Protein 1PC6 (pdb70)

InterPro domains:
  IPR008711 Recombinase NinB [PF05772] (3-128)
  IPR036619 NinB superfamily [G3DSA:1.10.3790.10] (1-146)
  IPR036619 NinB superfamily [SSF103370] (1-141)

CATH classification: 1.10.3790.10

Sequence (274 aa):
MKKLTFEIRSPAHQQNAIHAVQQILPDPTKPIVVTIQERNRSLDQNRKLWACLGDVSRQVEWHGRWLDAESWKCVFTAALKQQDVVPNLAGNGFVVIGQSTSRMRVGEFAELLELIQAFGTERGVKWSDEARLALEWKARWMKKLTFEIRSPAHQQNAIHAVQQILPDPTKPIVVTIQERNRSLDQNRKLWACLGDVSRQVEWHGRWLDAESWKCVFTAALKQQDVVPNLAGNGFVVIGQSTSRMRVGEFAELLELIQAFGTERGVKWSDEARL

Foldseek 3Di:
DDDDDQDPPDVVSVVVVVVVVVVDDADPPDGDDDDDDDAQDDPVVVVQLQLLLQLCQVPPADPPHGDHSVVVLQVLQCVPDPWDKDADPVRPDIDTHGDDLRPDHPVVVVVSSVSSCVVCVVVVGDRPVVVVVVVVVVVVD/DDDDDFDCPDPVRVVVVVVVVVPDDADPPDGDDDDDDDDDPVVLLVLQLLQLLQQCQVPPADPNHRDHSVVVLQVQLCVVPPWDWDADPVRPHIDTGGDDLVPPDPVRSVVSLCVSVVVCVVVPTDGDVSNVD

B-factor: mean 63.47, std 16.96, range [30.23, 108.64]

Radius of gyration: 20.68 Å; Cα contacts (8 Å, |Δi|>4): 393; chains: 2; bounding box: 39×55×56 Å

Organism: Escherichia phage lambda (NCBI:txid2681611)

Solvent-accessible surface area: 14957 Å² total; per-residue (Å²): 111,163,109,56,61,38,48,0,33,37,91,70,85,22,102,77,0,23,122,17,0,44,81,18,150,28,44,96,122,53,6,19,0,0,17,15,40,82,58,66,16,22,68,111,68,38,61,36,3,89,22,22,0,9,2,0,18,150,72,15,88,16,116,62,103,149,6,54,19,56,11,0,39,31,1,0,4,23,52,69,66,162,32,57,84,4,30,31,38,80,60,122,21,150,1,24,14,24,42,19,15,64,74,9,54,104,51,56,11,54,104,0,41,60,44,0,43,59,12,0,90,135,109,66,13,143,43,38,72,115,29,166,102,63,101,90,112,142,78,132,213,102,97,41,111,30,28,41,1,89,40,93,73,71,23,113,78,0,27,104,30,0,86,131,14,146,36,56,113,91,55,2,36,8,0,15,2,28,75,86,70,75,70,31,29,37,60,10,44,0,39,15,2,0,12,3,0,16,162,69,11,90,15,117,66,100,146,5,64,16,50,20,0,38,27,1,0,4,24,49,63,119,151,35,46,94,6,44,26,41,76,54,124,39,123,0,8,13,24,44,26,16,74,159,32,193,105,55,80,6,53,93,0,18,55,48,0,67,59,18,0,84,122,119,62,15,170,63,44,129,50,2,80,78

Nearest PDB structures (foldseek):
  1pc6-assembly1_A  TM=1.007E+00  e=3.777E-27  Lambdavirus lambda
  1pc6-assembly1_B  TM=6.721E-01  e=1.750E-21  Lambdavirus lambda
  2kjw-assembly1_A  TM=4.539E-01  e=3.591E+00  Thermus thermophilus
  2qb8-assembly2_B  TM=3.476E-01  e=9.076E+00  Saccharomyces cerevisiae
  7np7-assembly1_DB  TM=2.655E-01  e=4.680E+00  Mycobacterium tuberculosis H37Rv

Structure (mmCIF, N/CA/C/O backbone):
data_1PC6
#
_entry.id   1PC6
#
_cell.length_a   76.776
_cell.length_b   76.776
_cell.length_c   107.390
_cell.angle_alpha   90.00
_cell.angle_beta   90.00
_cell.angle_gamma   120.00
#
_symmetry.space_group_name_H-M   'P 32 2 1'
#
loop_
_entity.id
_entity.type
_entity.pdbx_description
1 polymer 'Protein ninB'
2 non-polymer BETA-MERCAPTOETHANOL
3 water water
#
loop_
_atom_site.group_PDB
_atom_site.id
_atom_site.type_symbol
_atom_site.label_atom_id
_atom_site.label_alt_id
_atom_site.label_comp_id
_atom_site.label_asym_id
_atom_site.label_entity_id
_atom_site.label_seq_id
_atom_site.pdbx_PDB_ins_code
_atom_site.Cartn_x
_atom_site.Cartn_y
_atom_site.Cartn_z
_atom_site.occupancy
_atom_site.B_iso_or_equiv
_atom_site.auth_seq_id
_atom_site.auth_comp_id
_atom_site.auth_asym_id
_atom_site.auth_atom_id
_atom_site.pdbx_PDB_model_num
ATOM 1 N N . MET A 1 1 ? 62.861 56.177 -25.908 1.00 88.57 1 MET A N 1
ATOM 2 C CA . MET A 1 1 ? 64.137 55.488 -26.255 1.00 88.88 1 MET A CA 1
ATOM 3 C C . MET A 1 1 ? 64.681 54.837 -24.997 1.00 88.22 1 MET A C 1
ATOM 4 O O . MET A 1 1 ? 64.140 55.046 -23.912 1.00 88.78 1 MET A O 1
ATOM 9 N N . LYS A 1 2 ? 65.739 54.043 -25.142 1.00 86.53 2 LYS A N 1
ATOM 10 C CA . LYS A 1 2 ? 66.358 53.406 -23.985 1.00 84.31 2 LYS A CA 1
ATOM 11 C C . LYS A 1 2 ? 67.404 54.398 -23.470 1.00 83.92 2 LYS A C 1
ATOM 12 O O . LYS A 1 2 ? 67.985 55.148 -24.261 1.00 84.22 2 LYS A O 1
ATOM 18 N N . LYS A 1 3 ? 67.635 54.418 -22.158 1.00 81.46 3 LYS A N 1
ATOM 19 C CA . LYS A 1 3 ? 68.614 55.340 -21.584 1.00 78.77 3 LYS A CA 1
ATOM 20 C C . LYS A 1 3 ? 70.062 54.948 -21.892 1.00 78.15 3 LYS A C 1
ATOM 21 O O . LYS A 1 3 ? 70.437 53.772 -21.799 1.00 77.82 3 LYS A O 1
ATOM 27 N N . LEU A 1 4 ? 70.869 55.944 -22.256 1.00 75.87 4 LEU A N 1
ATOM 28 C CA . LEU A 1 4 ? 72.282 55.730 -22.551 1.00 72.28 4 LEU A CA 1
ATOM 29 C C . LEU A 1 4 ? 73.152 56.469 -21.549 1.00 70.84 4 LEU A C 1
ATOM 30 O O . LEU A 1 4 ? 72.832 57.576 -21.129 1.00 70.74 4 LEU A O 1
ATOM 35 N N . THR A 1 5 ? 74.257 55.849 -21.167 1.00 70.35 5 THR A N 1
ATOM 36 C CA . THR A 1 5 ? 75.166 56.469 -20.221 1.00 70.83 5 THR A CA 1
ATOM 37 C C . THR A 1 5 ? 76.604 56.436 -20.721 1.00 69.96 5 THR A C 1
ATOM 38 O O . THR A 1 5 ? 77.113 55.396 -21.137 1.00 69.32 5 THR A O 1
ATOM 42 N N . PHE A 1 6 ? 77.251 57.591 -20.684 1.00 69.58 6 PHE A N 1
ATOM 43 C CA . PHE A 1 6 ? 78.618 57.693 -21.136 1.00 69.32 6 PHE A CA 1
ATOM 44 C C . PHE A 1 6 ? 79.486 58.304 -20.068 1.00 70.64 6 PHE A C 1
ATOM 45 O O . PHE A 1 6 ? 79.708 59.508 -20.054 1.00 70.39 6 PHE A O 1
ATOM 53 N N . GLU A 1 7 ? 79.962 57.485 -19.152 1.00 73.54 7 GLU A N 1
ATOM 54 C CA . GLU A 1 7 ? 80.860 58.005 -18.144 1.00 77.81 7 GLU A CA 1
ATOM 55 C C . GLU A 1 7 ? 82.108 58.387 -18.937 1.00 78.84 7 GLU A C 1
ATOM 56 O O . GLU A 1 7 ? 82.700 57.545 -19.614 1.00 78.35 7 GLU A O 1
ATOM 62 N N . ILE A 1 8 ? 82.493 59.656 -18.884 1.00 80.16 8 ILE A N 1
ATOM 63 C CA . ILE A 1 8 ? 83.668 60.093 -19.619 1.00 80.01 8 ILE A CA 1
ATOM 64 C C . ILE A 1 8 ? 84.929 59.849 -18.808 1.00 82.84 8 ILE A C 1
ATOM 65 O O . ILE A 1 8 ? 85.172 60.499 -17.786 1.00 82.93 8 ILE A O 1
ATOM 70 N N . ARG A 1 9 ? 85.714 58.879 -19.271 1.00 85.72 9 ARG A N 1
ATOM 71 C CA . ARG A 1 9 ? 86.974 58.505 -18.635 1.00 86.63 9 ARG A CA 1
ATOM 72 C C . ARG A 1 9 ? 88.123 58.866 -19.589 1.00 86.92 9 ARG A C 1
ATOM 73 O O . ARG A 1 9 ? 89.223 59.211 -19.142 1.00 88.78 9 ARG A O 1
ATOM 75 N N . SER A 1 10 ? 87.860 58.805 -20.896 1.00 85.30 10 SER A N 1
ATOM 76 C CA . SER A 1 10 ? 88.873 59.135 -21.898 1.00 83.34 10 SER A CA 1
ATOM 77 C C . SER A 1 10 ? 88.247 59.887 -23.071 1.00 83.13 10 SER A C 1
ATOM 78 O O . SER A 1 10 ? 87.064 59.710 -23.363 1.00 83.67 10 SER A O 1
ATOM 81 N N . PRO A 1 11 ? 89.040 60.723 -23.773 1.00 82.40 11 PRO A N 1
ATOM 82 C CA . PRO A 1 11 ? 88.530 61.490 -24.915 1.00 81.07 11 PRO A CA 1
ATOM 83 C C . PRO A 1 11 ? 87.873 60.568 -25.932 1.00 79.63 11 PRO A C 1
ATOM 84 O O . PRO A 1 11 ? 86.985 60.978 -26.681 1.00 77.92 11 PRO A O 1
ATOM 88 N N . ALA A 1 12 ? 88.324 59.319 -25.963 1.00 79.24 12 ALA A N 1
ATOM 89 C CA . ALA A 1 12 ? 87.738 58.350 -26.873 1.00 78.86 12 ALA A CA 1
ATOM 90 C C . ALA A 1 12 ? 86.307 58.187 -26.374 1.00 78.50 12 ALA A C 1
ATOM 91 O O . ALA A 1 12 ? 85.357 58.238 -27.161 1.00 77.47 12 ALA A O 1
ATOM 93 N N . HIS A 1 13 ? 86.165 58.016 -25.057 1.00 77.47 13 HIS A N 1
ATOM 94 C CA . HIS A 1 13 ? 84.854 57.859 -24.436 1.00 77.13 13 HIS A CA 1
ATOM 95 C C . HIS A 1 13 ? 84.011 59.102 -24.691 1.00 76.32 13 HIS A C 1
ATOM 96 O O . HIS A 1 13 ? 82.835 59.013 -25.032 1.00 75.88 13 HIS A O 1
ATOM 103 N N . GLN A 1 14 ? 84.627 60.264 -24.532 1.00 75.15 14 GLN A N 1
ATOM 104 C CA . GLN A 1 14 ? 83.944 61.533 -24.731 1.00 74.72 14 GLN A CA 1
ATOM 105 C C . GLN A 1 14 ? 83.390 61.696 -26.148 1.00 75.25 14 GLN A C 1
ATOM 1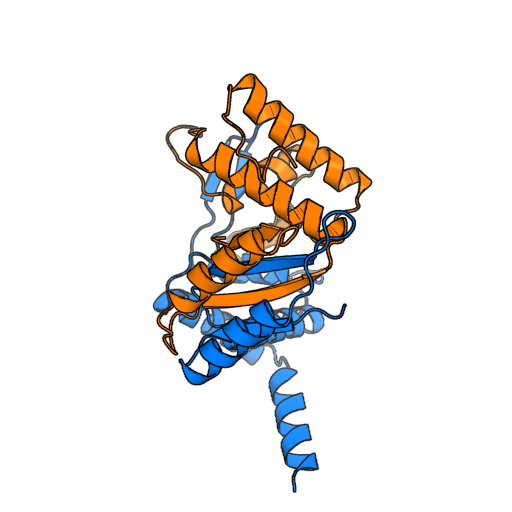06 O O . GLN A 1 14 ? 82.297 62.243 -26.350 1.00 74.47 14 GLN A O 1
ATOM 112 N N . GLN A 1 15 ? 84.154 61.221 -27.127 1.00 75.84 15 GLN A N 1
ATOM 113 C CA . GLN A 1 15 ? 83.769 61.318 -28.533 1.00 75.56 15 GLN A CA 1
ATOM 114 C C . GLN A 1 15 ? 82.495 60.534 -28.826 1.00 74.04 15 GLN A C 1
ATOM 115 O O . GLN A 1 15 ? 81.692 60.929 -29.663 1.00 73.12 15 GLN A O 1
ATOM 121 N N . ASN A 1 16 ? 82.314 59.418 -28.132 1.00 74.10 16 ASN A N 1
ATOM 122 C CA . ASN A 1 16 ? 81.124 58.593 -28.311 1.00 73.38 16 ASN A CA 1
ATOM 123 C C . ASN A 1 16 ? 79.905 59.406 -27.913 1.00 71.41 16 ASN A C 1
ATOM 124 O O . ASN A 1 16 ? 78.897 59.416 -28.613 1.00 71.72 16 ASN A O 1
ATOM 129 N N . ALA A 1 17 ? 80.024 60.086 -26.778 1.00 69.59 17 ALA A N 1
ATOM 130 C CA . ALA A 1 17 ? 78.957 60.897 -26.227 1.00 67.82 17 ALA A CA 1
ATOM 131 C C . ALA A 1 17 ? 78.543 62.034 -27.129 1.00 68.10 17 ALA A C 1
ATOM 132 O O . ALA A 1 17 ? 77.377 62.130 -27.506 1.00 68.02 17 ALA A O 1
ATOM 134 N N . ILE A 1 18 ? 79.494 62.894 -27.483 1.00 69.59 18 ILE A N 1
ATOM 135 C CA . ILE A 1 18 ? 79.181 64.050 -28.323 1.00 70.93 18 ILE A CA 1
ATOM 136 C C . ILE A 1 18 ? 78.568 63.657 -29.667 1.00 71.35 18 ILE A C 1
ATOM 137 O O . ILE A 1 18 ? 77.881 64.453 -30.306 1.00 72.12 18 ILE A O 1
ATOM 142 N N . HIS A 1 19 ? 78.810 62.422 -30.088 1.00 71.92 19 HIS A N 1
ATOM 143 C CA . HIS A 1 19 ? 78.262 61.931 -31.345 1.00 72.77 19 HIS A CA 1
ATOM 144 C C . HIS A 1 19 ? 76.852 61.453 -31.045 1.00 70.68 19 HIS A C 1
ATOM 145 O O . HIS A 1 19 ? 75.906 61.766 -31.765 1.00 71.34 19 HIS A O 1
ATOM 152 N N . ALA A 1 20 ? 76.727 60.687 -29.970 1.00 67.80 20 ALA A N 1
ATOM 153 C CA . ALA A 1 20 ? 75.444 60.163 -29.556 1.00 65.17 20 ALA A CA 1
ATOM 154 C C . ALA A 1 20 ? 74.492 61.320 -29.397 1.00 64.87 20 ALA A C 1
ATOM 155 O O . ALA A 1 20 ? 73.370 61.274 -29.881 1.00 65.10 20 ALA A O 1
ATOM 157 N N . VAL A 1 21 ? 74.939 62.367 -28.719 1.00 65.21 21 VAL A N 1
ATOM 158 C CA . VAL A 1 21 ? 74.080 63.525 -28.517 1.00 66.69 21 VAL A CA 1
ATOM 159 C C . VAL A 1 21 ? 73.695 64.159 -29.848 1.00 67.27 21 VAL A C 1
ATOM 160 O O . VAL A 1 21 ? 72.607 64.720 -29.981 1.00 66.62 21 VAL A O 1
ATOM 164 N N . GLN A 1 22 ? 74.596 64.069 -30.826 1.00 68.91 22 GLN A N 1
ATOM 165 C CA . GLN A 1 22 ? 74.351 64.627 -32.158 1.00 69.97 22 GLN A CA 1
ATOM 166 C C . GLN A 1 22 ? 73.334 63.760 -32.892 1.00 70.18 22 GLN A C 1
ATOM 167 O O . GLN A 1 22 ? 72.486 64.272 -33.628 1.00 71.94 22 GLN A O 1
ATOM 169 N N . GLN A 1 23 ? 73.416 62.448 -32.678 1.00 69.47 23 GLN A N 1
ATOM 170 C CA . GLN A 1 23 ? 72.510 61.501 -33.322 1.00 68.82 23 GLN A CA 1
ATOM 171 C C . GLN A 1 23 ? 71.072 61.663 -32.819 1.00 69.09 23 GLN A C 1
ATOM 172 O O . GLN A 1 23 ? 70.185 60.888 -33.178 1.00 70.60 23 GLN A O 1
ATOM 174 N N . ILE A 1 24 ? 70.840 62.687 -32.003 1.00 69.06 24 ILE A N 1
ATOM 175 C CA . ILE A 1 24 ? 69.511 62.934 -31.451 1.00 68.18 24 ILE A CA 1
ATOM 176 C C . ILE A 1 24 ? 68.602 63.696 -32.417 1.00 67.84 24 ILE A C 1
ATOM 177 O O . ILE A 1 24 ? 69.047 64.563 -33.172 1.00 66.84 24 ILE A O 1
ATOM 182 N N . LEU A 1 25 ? 67.323 63.346 -32.394 1.00 68.93 25 LEU A N 1
ATOM 183 C CA . LEU A 1 25 ? 66.329 63.993 -33.235 1.00 71.49 25 LEU A CA 1
ATOM 184 C C . LEU A 1 25 ? 65.532 64.948 -32.360 1.00 72.11 25 LEU A C 1
ATOM 185 O O . LEU A 1 25 ? 64.701 64.517 -31.563 1.00 71.89 25 LEU A O 1
ATOM 190 N N . PRO A 1 26 ? 65.789 66.259 -32.478 1.00 72.95 26 PRO A N 1
ATOM 191 C CA . PRO A 1 26 ? 65.031 67.193 -31.643 1.00 75.35 26 PRO A CA 1
ATOM 192 C C . PRO A 1 26 ? 63.531 66.949 -31.776 1.00 78.22 26 PRO A C 1
ATOM 193 O O . PRO A 1 26 ? 63.061 66.403 -32.774 1.00 79.05 26 PRO A O 1
ATOM 197 N N . ASP A 1 27 ? 62.783 67.355 -30.761 1.00 81.22 27 ASP A N 1
ATOM 198 C CA . ASP A 1 27 ? 61.349 67.142 -30.749 1.00 85.04 27 ASP A CA 1
ATOM 199 C C . ASP A 1 27 ? 60.743 68.033 -29.664 1.00 87.37 27 ASP A C 1
ATOM 200 O O . ASP A 1 27 ? 60.943 67.804 -28.472 1.00 87.46 27 ASP A O 1
ATOM 205 N N . PRO A 1 28 ? 60.006 69.078 -30.065 1.00 89.85 28 PRO A N 1
ATOM 206 C CA . PRO A 1 28 ? 59.389 69.979 -29.083 1.00 91.58 28 PRO A CA 1
ATOM 207 C C . PRO A 1 28 ? 58.446 69.205 -28.161 1.00 92.94 28 PRO A C 1
ATOM 208 O O . PRO A 1 28 ? 58.573 69.246 -26.935 1.00 93.65 28 PRO A O 1
ATOM 212 N N . THR A 1 29 ? 57.507 68.495 -28.782 1.00 93.86 29 THR A N 1
ATOM 213 C CA . THR A 1 29 ? 56.502 67.700 -28.081 1.00 94.41 29 THR A CA 1
ATOM 214 C C . THR A 1 29 ? 57.074 66.760 -27.011 1.00 92.81 29 THR A C 1
ATOM 215 O O . THR A 1 29 ? 56.921 67.007 -25.816 1.00 91.51 29 THR A O 1
ATOM 219 N N . LYS A 1 30 ? 57.721 65.682 -27.438 1.00 91.64 30 LYS A N 1
ATOM 220 C CA . LYS A 1 30 ? 58.303 64.731 -26.499 1.00 90.50 30 LYS A CA 1
ATOM 221 C C . LYS A 1 30 ? 59.824 64.829 -26.558 1.00 89.16 30 LYS A C 1
ATOM 222 O O . LYS A 1 30 ? 60.479 63.972 -27.153 1.00 89.05 30 LYS A O 1
ATOM 224 N N . PRO A 1 31 ? 60.406 65.883 -25.945 1.00 87.54 31 PRO A N 1
ATOM 225 C CA . PRO A 1 31 ? 61.861 66.075 -25.942 1.00 85.42 31 PRO A CA 1
ATOM 226 C C . PRO A 1 31 ? 62.590 65.081 -25.048 1.00 83.67 31 PRO A C 1
ATOM 227 O O . PRO A 1 31 ? 62.006 64.546 -24.093 1.00 82.44 31 PRO A O 1
ATOM 231 N N . ILE A 1 32 ? 63.858 64.822 -25.376 1.00 82.13 32 ILE A N 1
ATOM 232 C CA . ILE A 1 32 ? 64.675 63.905 -24.587 1.00 79.44 32 ILE A CA 1
ATOM 233 C C . ILE A 1 32 ? 65.727 64.694 -23.810 1.00 77.80 32 ILE A C 1
ATOM 234 O O . ILE A 1 32 ? 66.167 65.770 -24.233 1.00 76.32 32 ILE A O 1
ATOM 239 N N . VAL A 1 33 ? 66.115 64.144 -22.665 1.00 76.09 33 VAL A N 1
ATOM 240 C CA . VAL A 1 33 ? 67.057 64.788 -21.767 1.00 75.08 33 VAL A CA 1
ATOM 241 C C . VAL A 1 33 ? 68.497 64.298 -21.811 1.00 73.54 33 VAL A C 1
ATOM 242 O O . VAL A 1 33 ? 68.771 63.108 -21.663 1.00 74.25 33 VAL A O 1
ATOM 246 N N . VAL A 1 34 ? 69.412 65.240 -22.013 1.00 72.07 34 VAL A N 1
ATOM 247 C CA . VAL A 1 34 ? 70.842 64.958 -22.018 1.00 71.02 34 VAL A CA 1
ATOM 248 C C . VAL A 1 34 ? 71.365 65.613 -20.753 1.00 70.73 34 VAL A C 1
ATOM 249 O O . VAL A 1 34 ? 71.605 66.814 -20.712 1.00 71.50 34 VAL A O 1
ATOM 253 N N . THR A 1 35 ? 71.534 64.821 -19.711 1.00 70.96 35 THR A N 1
ATOM 254 C CA . THR A 1 35 ? 71.997 65.359 -18.452 1.00 70.84 35 THR A CA 1
ATOM 255 C C . THR A 1 35 ? 73.446 65.010 -18.152 1.00 69.93 35 THR A C 1
ATOM 256 O O . THR A 1 35 ? 73.827 63.841 -18.117 1.00 69.31 35 THR A O 1
ATOM 260 N N . ILE A 1 36 ? 74.255 66.048 -17.963 1.00 70.05 36 ILE A N 1
ATOM 261 C CA . ILE A 1 36 ? 75.671 65.894 -17.635 1.00 70.68 36 ILE A CA 1
ATOM 262 C C . ILE A 1 36 ? 75.770 65.955 -16.106 1.00 72.61 36 ILE A C 1
ATOM 263 O O . ILE A 1 36 ? 74.883 66.493 -15.445 1.00 74.13 36 ILE A O 1
ATOM 268 N N . GLN A 1 37 ? 76.832 65.414 -15.526 1.00 74.21 37 GLN A N 1
ATOM 269 C CA . GLN A 1 37 ? 76.925 65.456 -14.080 1.00 75.43 37 GLN A CA 1
ATOM 270 C C . GLN A 1 37 ? 78.308 65.220 -13.482 1.00 76.73 37 GLN A C 1
ATOM 271 O O . GLN A 1 37 ? 79.005 64.277 -13.848 1.00 76.63 37 GLN A O 1
ATOM 277 N N . GLU A 1 38 ? 78.693 66.096 -12.556 1.00 79.15 38 GLU A N 1
ATOM 278 C CA . GLU A 1 38 ? 79.967 65.991 -11.847 1.00 81.20 38 GLU A CA 1
ATOM 279 C C . GLU A 1 38 ? 79.971 64.696 -11.048 1.00 81.82 38 GLU A C 1
ATOM 280 O O . GLU A 1 38 ? 78.916 64.166 -10.695 1.00 81.70 38 GLU A O 1
ATOM 286 N N . ARG A 1 39 ? 81.155 64.183 -10.756 1.00 82.84 39 ARG A N 1
ATOM 287 C CA . ARG A 1 39 ? 81.239 62.968 -9.970 1.00 84.89 39 ARG A CA 1
ATOM 288 C C . ARG A 1 39 ? 82.512 62.935 -9.158 1.00 85.76 39 ARG A C 1
ATOM 289 O O . ARG A 1 39 ? 83.591 63.257 -9.656 1.00 85.92 39 AR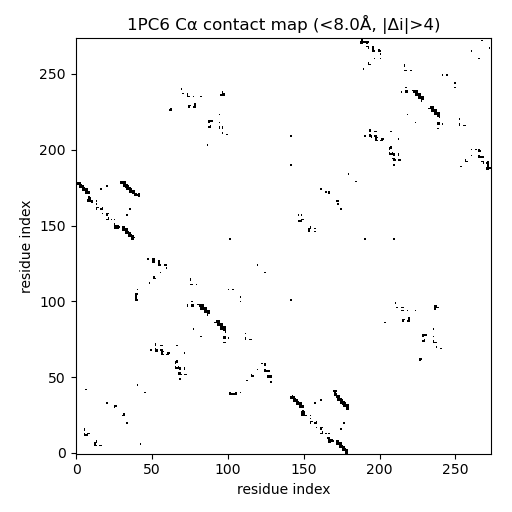G A O 1
ATOM 297 N N . ASN A 1 40 ? 82.369 62.565 -7.891 1.00 87.11 40 ASN A N 1
ATOM 298 C CA . ASN A 1 40 ? 83.502 62.485 -6.991 1.00 88.79 40 ASN A CA 1
ATOM 299 C C . ASN A 1 40 ? 83.967 61.043 -6.905 1.00 89.59 40 ASN A C 1
ATOM 300 O O . ASN A 1 40 ? 85.163 60.760 -6.978 1.00 90.46 40 ASN A O 1
ATOM 305 N N . ARG A 1 41 ? 83.019 60.129 -6.751 1.00 89.87 41 ARG A N 1
ATOM 306 C CA . ARG A 1 41 ? 83.353 58.716 -6.679 1.00 89.99 41 ARG A CA 1
ATOM 307 C C . ARG A 1 41 ? 83.001 58.062 -8.018 1.00 89.04 41 ARG A C 1
ATOM 308 O O . ARG A 1 41 ? 81.864 58.158 -8.478 1.00 90.07 41 ARG A O 1
ATOM 310 N N . SER A 1 42 ? 83.983 57.417 -8.644 1.00 87.02 42 SER A N 1
ATOM 311 C CA . SER A 1 42 ? 83.784 56.745 -9.928 1.00 84.56 42 SER A CA 1
ATOM 312 C C . SER A 1 42 ? 82.448 56.038 -10.025 1.00 84.39 42 SER A C 1
ATOM 313 O O . SER A 1 42 ? 81.810 55.761 -9.020 1.00 85.40 42 SER A O 1
ATOM 316 N N . LEU A 1 43 ? 82.040 55.728 -11.249 1.00 84.35 43 LEU A N 1
ATOM 317 C CA . LEU A 1 43 ? 80.773 55.045 -11.505 1.00 84.47 43 LEU A CA 1
ATOM 318 C C . LEU A 1 43 ? 80.896 53.569 -11.133 1.00 85.42 43 LEU A C 1
ATOM 319 O O . LEU A 1 43 ? 79.937 52.934 -10.685 1.00 85.07 43 LEU A O 1
ATOM 324 N N . ASP A 1 44 ? 82.094 53.031 -11.329 1.00 86.27 44 ASP A N 1
ATOM 325 C CA . ASP A 1 44 ? 82.364 51.636 -11.035 1.00 86.35 44 ASP A CA 1
ATOM 326 C C . ASP A 1 44 ? 82.465 51.436 -9.525 1.00 85.28 44 ASP A C 1
ATOM 327 O O . ASP A 1 44 ? 81.936 50.469 -8.988 1.00 85.24 44 ASP A O 1
ATOM 332 N N . GLN A 1 45 ? 83.148 52.352 -8.846 1.00 84.23 45 GLN A N 1
ATOM 333 C CA . GLN A 1 45 ? 83.289 52.264 -7.400 1.00 83.39 45 GLN A CA 1
ATOM 334 C C . GLN A 1 45 ? 81.918 52.064 -6.771 1.00 82.55 45 GLN A C 1
ATOM 335 O O . GLN A 1 45 ? 81.704 51.121 -6.011 1.00 84.01 45 GLN A O 1
ATOM 341 N N . ASN A 1 46 ? 80.993 52.966 -7.089 1.00 79.87 46 ASN A N 1
ATOM 342 C CA . ASN A 1 46 ? 79.645 52.898 -6.549 1.00 77.75 46 ASN A CA 1
ATOM 343 C C . ASN A 1 46 ? 79.035 51.512 -6.634 1.00 75.35 46 ASN A C 1
ATOM 344 O O . ASN A 1 46 ? 78.483 51.021 -5.650 1.00 76.54 46 ASN A O 1
ATOM 349 N N . ARG A 1 47 ? 79.129 50.873 -7.796 1.00 71.97 47 ARG A N 1
ATOM 350 C CA . ARG A 1 47 ? 78.569 49.532 -7.948 1.00 69.09 47 ARG A CA 1
ATOM 351 C C . ARG A 1 47 ? 79.076 48.619 -6.824 1.00 66.84 47 ARG A C 1
ATOM 352 O O . ARG A 1 47 ? 78.326 47.774 -6.323 1.00 66.67 47 ARG A O 1
ATOM 354 N N . LYS A 1 48 ? 80.340 48.801 -6.430 1.00 63.14 48 LYS A N 1
ATOM 355 C CA . LYS A 1 48 ? 80.943 48.010 -5.361 1.00 59.60 48 LYS A CA 1
ATOM 356 C C . LYS A 1 48 ? 80.329 48.404 -4.009 1.00 58.49 48 LYS A C 1
ATOM 357 O O . LYS A 1 48 ? 79.891 47.534 -3.251 1.00 59.68 48 LYS A O 1
ATOM 359 N N . LEU A 1 49 ? 80.284 49.702 -3.703 1.00 56.29 49 LEU A N 1
ATOM 360 C CA . LEU A 1 49 ? 79.697 50.163 -2.441 1.00 53.72 49 LEU A CA 1
ATOM 361 C C . LEU A 1 49 ? 78.293 49.611 -2.237 1.00 51.68 49 LEU A C 1
ATOM 362 O O . LEU A 1 49 ? 77.974 49.056 -1.190 1.00 51.44 49 LEU A O 1
ATOM 367 N N . TRP A 1 50 ? 77.446 49.772 -3.242 1.00 49.16 50 TRP A N 1
ATOM 368 C CA . TRP A 1 50 ? 76.083 49.301 -3.121 1.00 49.75 50 TRP A CA 1
ATOM 369 C C . TRP A 1 50 ? 75.913 47.807 -3.151 1.00 48.99 50 TRP A C 1
ATOM 370 O O . TRP A 1 50 ? 74.894 47.296 -2.717 1.00 51.17 50 TRP A O 1
ATOM 381 N N . ALA A 1 51 ? 76.902 47.098 -3.668 1.00 48.85 51 ALA A N 1
ATOM 382 C CA . ALA A 1 51 ? 76.813 45.647 -3.694 1.00 48.83 51 ALA A CA 1
ATOM 383 C C . ALA A 1 51 ? 77.143 45.167 -2.281 1.00 49.02 51 ALA A C 1
ATOM 384 O O . ALA A 1 51 ? 76.590 44.173 -1.814 1.00 47.86 51 ALA A O 1
ATOM 386 N N . CYS A 1 52 ? 78.044 45.890 -1.613 1.00 48.37 52 CYS A N 1
ATOM 387 C CA . CYS A 1 52 ? 78.449 45.578 -0.242 1.00 49.40 52 CYS A CA 1
ATOM 388 C C . CYS A 1 52 ? 77.288 45.826 0.681 1.00 48.36 52 CYS A C 1
ATOM 389 O O . CYS A 1 52 ? 76.841 44.930 1.397 1.00 49.81 52 CYS A O 1
ATOM 392 N N . LEU A 1 53 ? 76.825 47.071 0.669 1.00 46.10 53 LEU A N 1
ATOM 393 C CA . LEU A 1 53 ? 75.702 47.472 1.486 1.00 44.28 53 LEU A CA 1
ATOM 394 C C . LEU A 1 53 ? 74.567 46.474 1.277 1.00 43.73 53 LEU A C 1
ATOM 395 O O . LEU A 1 53 ? 73.950 46.028 2.238 1.00 44.80 53 LEU A O 1
ATOM 400 N N . GLY A 1 54 ? 74.316 46.103 0.024 1.00 41.77 54 GLY A N 1
ATOM 401 C CA . GLY A 1 54 ? 73.251 45.160 -0.268 1.00 40.78 54 GLY A CA 1
ATOM 402 C C . GLY A 1 54 ? 73.476 43.816 0.392 1.00 41.75 54 GLY A C 1
ATOM 403 O O . GLY A 1 54 ? 72.560 43.252 0.987 1.00 42.94 54 GLY A O 1
ATOM 404 N N . ASP A 1 55 ? 74.702 43.312 0.293 1.00 41.31 55 ASP A N 1
ATOM 405 C CA . ASP A 1 55 ? 75.068 42.026 0.875 1.00 41.82 55 ASP A CA 1
ATOM 406 C C . ASP A 1 55 ? 74.881 42.052 2.372 1.00 40.74 55 ASP A C 1
ATOM 407 O O . ASP A 1 55 ? 74.248 41.165 2.940 1.00 40.98 55 ASP A O 1
ATOM 412 N N . VAL A 1 56 ? 75.447 43.062 3.014 1.00 38.75 56 VAL A N 1
ATOM 413 C CA . VAL A 1 56 ? 75.317 43.184 4.454 1.00 40.02 56 VAL A CA 1
ATOM 414 C C . VAL A 1 56 ? 73.843 43.275 4.787 1.00 40.82 56 VAL A C 1
ATOM 415 O O . VAL A 1 56 ? 73.372 42.693 5.754 1.00 42.01 56 VAL A O 1
ATOM 419 N N . SER A 1 57 ? 73.123 44.013 3.956 1.00 41.45 57 SER A N 1
ATOM 420 C CA . SER A 1 57 ? 71.699 44.216 4.126 1.00 41.92 57 SER A CA 1
ATOM 421 C C . SER A 1 57 ? 71.009 42.883 4.206 1.00 42.86 57 SER A C 1
ATOM 422 O O . SER A 1 57 ? 70.248 42.609 5.129 1.00 44.03 57 SER A O 1
ATOM 425 N N . ARG A 1 58 ? 71.284 42.057 3.213 1.00 43.76 58 ARG A N 1
ATOM 426 C CA . ARG A 1 58 ? 70.693 40.733 3.125 1.00 45.03 58 ARG A CA 1
ATOM 427 C C . ARG A 1 58 ? 71.188 39.742 4.169 1.00 44.85 58 ARG A C 1
ATOM 428 O O . ARG A 1 58 ? 70.419 38.927 4.677 1.00 45.81 58 ARG A O 1
ATOM 436 N N . GLN A 1 59 ? 72.468 39.815 4.500 1.00 44.39 59 GLN A N 1
ATOM 437 C CA . GLN A 1 59 ? 73.035 38.835 5.408 1.00 43.15 59 GLN A CA 1
ATOM 438 C C . GLN A 1 59 ? 73.115 39.093 6.896 1.00 42.64 59 GLN A C 1
ATOM 439 O O . GLN A 1 59 ? 72.938 38.172 7.677 1.00 42.52 59 GLN A O 1
ATOM 445 N N . VAL A 1 60 ? 73.365 40.318 7.319 1.00 43.29 60 VAL A N 1
ATOM 446 C CA . VAL A 1 60 ? 73.484 40.522 8.752 1.00 44.70 60 VAL A CA 1
ATOM 447 C C . VAL A 1 60 ? 72.350 41.346 9.381 1.00 48.22 60 VAL A C 1
ATOM 448 O O . VAL A 1 60 ? 71.986 42.417 8.884 1.00 50.78 60 VAL A O 1
ATOM 452 N N . GLU A 1 61 ? 71.763 40.841 10.463 1.00 49.25 61 GLU A N 1
ATOM 453 C CA . GLU A 1 61 ? 70.698 41.600 11.093 1.00 50.14 61 GLU A CA 1
ATOM 454 C C . GLU A 1 61 ? 71.240 42.433 12.236 1.00 49.19 61 GLU A C 1
ATOM 455 O O . GLU A 1 61 ? 71.989 41.944 13.081 1.00 48.88 61 GLU A O 1
ATOM 461 N N . TRP A 1 62 ? 70.846 43.702 12.244 1.00 48.15 62 TRP A N 1
ATOM 462 C CA . TRP A 1 62 ? 71.279 44.654 13.248 1.00 46.84 62 TRP A CA 1
ATOM 463 C C . TRP A 1 62 ? 70.308 44.769 14.406 1.00 49.14 62 TRP A C 1
ATOM 464 O O . TRP A 1 62 ? 69.218 45.335 14.261 1.00 50.02 62 TRP A O 1
ATOM 475 N N . HIS A 1 63 ? 70.717 44.234 15.552 1.00 50.61 63 HIS A N 1
ATOM 476 C CA . HIS A 1 63 ? 69.924 44.305 16.774 1.00 52.08 63 HIS A CA 1
ATOM 477 C C . HIS A 1 63 ? 68.419 44.113 16.580 1.00 53.51 63 HIS A C 1
ATOM 478 O O . HIS A 1 63 ? 67.620 45.009 16.878 1.00 53.21 63 HIS A O 1
ATOM 485 N N . GLY A 1 64 ? 68.032 42.950 16.071 1.00 55.52 64 GLY A N 1
ATOM 486 C CA . GLY A 1 64 ? 66.617 42.675 15.905 1.00 58.79 64 GLY A CA 1
ATOM 487 C C . GLY A 1 64 ? 65.906 43.014 14.607 1.00 60.20 64 GLY A C 1
ATOM 488 O O . GLY A 1 64 ? 64.743 42.642 14.443 1.00 61.10 64 GLY A O 1
ATOM 489 N N . ARG A 1 65 ? 66.555 43.720 13.691 1.00 61.00 65 ARG A N 1
ATOM 490 C CA . ARG A 1 65 ? 65.884 44.030 12.436 1.00 62.21 65 ARG A CA 1
ATOM 491 C C . ARG A 1 65 ? 66.812 44.151 11.234 1.00 60.25 65 ARG A C 1
ATOM 492 O O . ARG A 1 65 ? 67.998 44.442 11.366 1.00 60.36 65 ARG A O 1
ATOM 500 N N . TRP A 1 66 ? 66.258 43.909 10.055 1.00 56.77 66 TRP A N 1
ATOM 501 C CA . TRP A 1 66 ? 67.036 43.997 8.845 1.00 55.30 66 TRP A CA 1
ATOM 502 C C . TRP A 1 66 ? 66.955 45.386 8.256 1.00 53.73 66 TRP A C 1
ATOM 503 O O . TRP A 1 66 ? 65.881 45.965 8.138 1.00 53.97 66 TRP A O 1
ATOM 514 N N . LEU A 1 67 ? 68.107 45.926 7.895 1.00 52.48 67 LEU A N 1
ATOM 515 C CA . LEU A 1 67 ? 68.165 47.258 7.330 1.00 51.57 67 LEU A CA 1
ATOM 516 C C . LEU A 1 67 ? 68.505 47.182 5.860 1.00 53.01 67 LEU A C 1
ATOM 517 O O . LEU A 1 67 ? 69.213 46.274 5.425 1.00 53.93 67 LEU A O 1
ATOM 522 N N . ASP A 1 68 ? 68.003 48.147 5.101 1.00 54.57 68 ASP A N 1
ATOM 523 C CA . ASP A 1 68 ? 68.264 48.197 3.674 1.00 57.38 68 ASP A CA 1
ATOM 524 C C . ASP A 1 68 ? 69.606 48.859 3.442 1.00 56.60 68 ASP A C 1
ATOM 525 O O . ASP A 1 68 ? 70.183 49.421 4.362 1.00 57.87 68 ASP A O 1
ATOM 530 N N . ALA A 1 69 ? 70.109 48.789 2.217 1.00 55.73 69 ALA A N 1
ATOM 531 C CA . ALA A 1 69 ? 71.410 49.374 1.906 1.00 54.51 69 ALA A CA 1
ATOM 532 C C . ALA A 1 69 ? 71.562 50.827 2.330 1.00 53.40 69 ALA A C 1
ATOM 533 O O . ALA A 1 69 ? 72.601 51.217 2.856 1.00 52.95 69 ALA A O 1
ATOM 535 N N . GLU A 1 70 ? 70.529 51.630 2.104 1.00 54.37 70 GLU A N 1
ATOM 536 C CA . GLU A 1 70 ? 70.595 53.044 2.452 1.00 55.04 70 GLU A CA 1
ATOM 537 C C . GLU A 1 70 ? 70.808 53.213 3.940 1.00 53.28 70 GLU A C 1
ATOM 538 O O . GLU A 1 70 ? 71.666 53.978 4.376 1.00 53.44 70 GLU A O 1
ATOM 544 N N . SER A 1 71 ? 70.012 52.489 4.714 1.00 51.56 71 SER A N 1
ATOM 545 C CA . SER A 1 71 ? 70.098 52.539 6.157 1.00 48.83 71 SER A CA 1
ATOM 546 C C . SER A 1 71 ? 71.482 52.098 6.621 1.00 48.25 71 SER A C 1
ATOM 547 O O . SER A 1 71 ? 72.018 52.664 7.569 1.00 50.25 71 SER A O 1
ATOM 550 N N . TRP A 1 72 ? 72.066 51.092 5.969 1.00 45.99 72 TRP A N 1
ATOM 551 C CA . TRP A 1 72 ? 73.397 50.628 6.356 1.00 41.83 72 TRP A CA 1
ATOM 552 C C . TRP A 1 72 ? 74.474 51.654 6.002 1.00 42.31 72 TRP A C 1
ATOM 553 O O . TRP A 1 72 ? 75.514 51.720 6.666 1.00 41.70 72 TRP A O 1
ATOM 564 N N . LYS A 1 73 ? 74.241 52.459 4.965 1.00 42.05 73 LYS A N 1
ATOM 565 C CA . LYS A 1 73 ? 75.228 53.468 4.591 1.00 43.19 73 LYS A CA 1
ATOM 566 C C . LYS A 1 73 ? 75.335 54.456 5.749 1.00 42.84 73 LYS A C 1
ATOM 567 O O . LYS A 1 73 ? 76.427 54.868 6.130 1.00 41.76 73 LYS A O 1
ATOM 573 N N . CYS A 1 74 ? 74.187 54.815 6.320 1.00 43.86 74 CYS A N 1
ATOM 574 C CA . CYS A 1 74 ? 74.136 55.730 7.460 1.00 44.25 74 CYS A CA 1
ATOM 575 C C . CYS A 1 74 ? 74.968 55.215 8.630 1.00 42.78 74 CYS A C 1
ATOM 576 O O . CYS A 1 74 ? 75.875 55.894 9.114 1.00 41.84 74 CYS A O 1
ATOM 579 N N . VAL A 1 75 ? 74.630 54.014 9.085 1.00 40.92 75 VAL A N 1
ATOM 580 C CA . VAL A 1 75 ? 75.319 53.393 10.198 1.00 40.62 75 VAL A CA 1
ATOM 581 C C . VAL A 1 75 ? 76.819 53.395 9.947 1.00 42.07 75 VAL A C 1
ATOM 582 O O . VAL A 1 75 ? 77.609 53.798 10.805 1.00 42.23 75 VAL A O 1
ATOM 586 N N . PHE A 1 76 ? 77.215 52.946 8.765 1.00 43.09 76 PHE A N 1
ATOM 587 C CA . PHE A 1 76 ? 78.626 52.907 8.458 1.00 44.43 76 PHE A CA 1
ATOM 588 C C . PHE A 1 76 ? 79.204 54.303 8.418 1.00 45.32 76 PHE A C 1
ATOM 589 O O . PHE A 1 76 ? 80.231 54.554 9.028 1.00 47.04 76 PHE A O 1
ATOM 597 N N . THR A 1 77 ? 78.550 55.224 7.725 1.00 45.50 77 THR A N 1
ATOM 598 C CA . THR A 1 77 ? 79.058 56.588 7.663 1.00 44.65 77 THR A CA 1
ATOM 599 C C . THR A 1 77 ? 79.085 57.198 9.063 1.00 45.34 77 THR A C 1
ATOM 600 O O . THR A 1 77 ? 79.980 57.968 9.401 1.00 45.83 77 THR A O 1
ATOM 604 N N . ALA A 1 78 ? 78.102 56.843 9.882 1.00 45.95 78 ALA A N 1
ATOM 605 C CA . ALA A 1 78 ? 78.025 57.360 11.241 1.00 46.31 78 ALA A CA 1
ATOM 606 C C . ALA A 1 78 ? 79.247 56.957 12.046 1.00 47.09 78 ALA A C 1
ATOM 607 O O . ALA A 1 78 ? 79.661 57.673 12.948 1.00 47.07 78 ALA A O 1
ATOM 609 N N . ALA A 1 79 ? 79.818 55.804 11.716 1.00 49.33 79 ALA A N 1
ATOM 610 C CA . ALA A 1 79 ? 80.999 55.283 12.412 1.00 51.27 79 ALA A CA 1
ATOM 611 C C . ALA A 1 79 ? 82.288 56.050 12.085 1.00 52.51 79 ALA A C 1
ATOM 612 O O . ALA A 1 79 ? 83.279 55.956 12.810 1.00 52.88 79 ALA A O 1
ATOM 614 N N . LEU A 1 80 ? 82.272 56.805 10.993 1.00 54.06 80 LEU A N 1
ATOM 615 C CA . LEU A 1 80 ? 83.437 57.577 10.592 1.00 55.64 80 LEU A CA 1
ATOM 616 C C . LEU A 1 80 ? 83.294 59.056 10.935 1.00 58.04 80 LEU A C 1
ATOM 617 O O . LEU A 1 80 ? 84.195 59.654 11.537 1.00 60.56 80 LEU A O 1
ATOM 622 N N . LYS A 1 81 ? 82.163 59.644 10.558 1.00 58.51 81 LYS A N 1
ATOM 623 C CA . LYS A 1 81 ? 81.932 61.053 10.824 1.00 59.46 81 LYS A CA 1
ATOM 624 C C . LYS A 1 81 ? 80.651 61.243 11.621 1.00 60.11 81 LYS A C 1
ATOM 625 O O . LYS A 1 81 ? 79.602 60.706 11.252 1.00 60.64 81 LYS A O 1
ATOM 631 N N . GLN A 1 82 ? 80.746 62.002 12.714 1.00 60.12 82 GLN A N 1
ATOM 632 C CA . GLN A 1 82 ? 79.598 62.278 13.582 1.00 59.70 82 GLN A CA 1
ATOM 633 C C . GLN A 1 82 ? 78.450 62.883 12.817 1.00 56.42 82 GLN A C 1
ATOM 634 O O . GLN A 1 82 ? 78.647 63.779 12.005 1.00 55.66 82 GLN A O 1
ATOM 640 N N . GLN A 1 83 ? 77.246 62.408 13.095 1.00 53.08 83 GLN A N 1
ATOM 641 C CA . GLN A 1 83 ? 76.070 62.928 12.421 1.00 50.77 83 GLN A CA 1
ATOM 642 C C . GLN A 1 83 ? 75.799 64.336 12.918 1.00 50.63 83 GLN A C 1
ATOM 643 O O . GLN A 1 83 ? 75.917 64.581 14.112 1.00 52.66 83 GLN A O 1
ATOM 649 N N . ASP A 1 84 ? 75.447 65.260 12.024 1.00 48.16 84 ASP A N 1
ATOM 650 C CA . ASP A 1 84 ? 75.152 66.630 12.456 1.00 47.90 84 ASP A CA 1
ATOM 651 C C . ASP A 1 84 ? 73.715 66.748 12.944 1.00 45.58 84 ASP A C 1
ATOM 652 O O . ASP A 1 84 ? 72.856 65.991 12.526 1.00 47.80 84 ASP A O 1
ATOM 657 N N . VAL A 1 85 ? 73.457 67.691 13.838 1.00 43.26 85 VAL A N 1
ATOM 658 C CA . VAL A 1 85 ? 72.111 67.888 14.360 1.00 42.75 85 VAL A CA 1
ATOM 659 C C . VAL A 1 85 ? 71.654 69.290 14.029 1.00 42.85 85 VAL A C 1
ATOM 660 O O . VAL A 1 85 ? 72.448 70.219 14.084 1.00 44.34 85 VAL A O 1
ATOM 664 N N . VAL A 1 86 ? 70.375 69.457 13.714 1.00 42.20 86 VAL A N 1
ATOM 665 C CA . VAL A 1 86 ? 69.876 70.783 13.372 1.00 40.43 86 VAL A CA 1
ATOM 666 C C . VAL A 1 86 ? 68.398 70.962 13.777 1.00 40.22 86 VAL A C 1
ATOM 667 O O . VAL A 1 86 ? 67.677 69.977 13.944 1.00 40.16 86 VAL A O 1
ATOM 671 N N . PRO A 1 87 ? 67.940 72.221 13.970 1.00 40.06 87 PRO A N 1
ATOM 672 C CA . PRO A 1 87 ? 66.545 72.485 14.359 1.00 40.67 87 PRO A CA 1
ATOM 673 C C . PRO A 1 87 ? 65.560 72.097 13.270 1.00 43.01 87 PRO A C 1
ATOM 674 O O . PRO A 1 87 ? 65.788 72.393 12.103 1.00 44.85 87 PRO A O 1
ATOM 678 N N . ASN A 1 88 ? 64.460 71.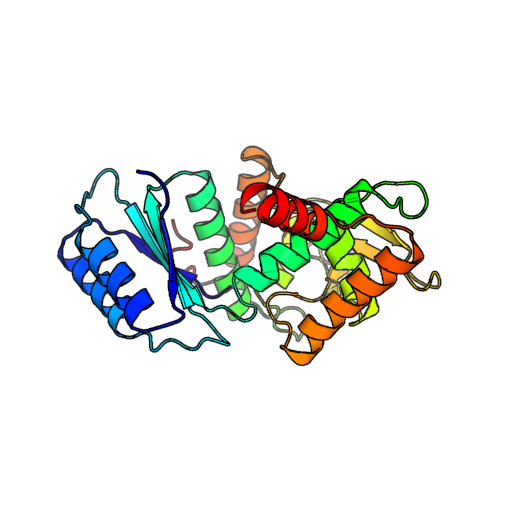449 13.643 1.00 45.06 88 ASN A N 1
ATOM 679 C CA . ASN A 1 88 ? 63.467 71.044 12.650 1.00 45.98 88 ASN A CA 1
ATOM 680 C C . ASN A 1 88 ? 62.685 72.243 12.123 1.00 46.79 88 ASN A C 1
ATOM 681 O O . ASN A 1 88 ? 62.843 73.359 12.621 1.00 45.97 88 ASN A O 1
ATOM 686 N N . LEU A 1 89 ? 61.850 72.014 11.111 1.00 46.92 89 LEU A N 1
ATOM 687 C CA . LEU A 1 89 ? 61.071 73.093 10.504 1.00 46.09 89 LEU A CA 1
ATOM 688 C C . LEU A 1 89 ? 60.037 73.710 11.442 1.00 47.35 89 LEU A C 1
ATOM 689 O O . LEU A 1 89 ? 59.908 74.930 11.514 1.00 47.04 89 LEU A O 1
ATOM 694 N N . ALA A 1 90 ? 59.293 72.863 12.144 1.00 48.71 90 ALA A N 1
ATOM 695 C CA . ALA A 1 90 ? 58.272 73.327 13.072 1.00 48.96 90 ALA A CA 1
ATOM 696 C C . ALA A 1 90 ? 58.882 74.181 14.190 1.00 50.31 90 ALA A C 1
ATOM 697 O O . ALA A 1 90 ? 58.187 74.980 14.826 1.00 49.97 90 ALA A O 1
ATOM 699 N N . GLY A 1 91 ? 60.179 73.992 14.429 1.00 51.09 91 GLY A N 1
ATOM 700 C CA . GLY A 1 91 ? 60.883 74.748 15.450 1.00 49.43 91 GLY A CA 1
ATOM 701 C C . GLY A 1 91 ? 60.576 74.287 16.857 1.00 49.73 91 GLY A C 1
ATOM 702 O O . GLY A 1 91 ? 60.467 75.089 17.782 1.00 50.37 91 GLY A O 1
ATOM 703 N N . ASN A 1 92 ? 60.440 72.988 17.043 1.00 48.00 92 ASN A N 1
ATOM 704 C CA . ASN A 1 92 ? 60.131 72.497 18.369 1.00 47.85 92 ASN A CA 1
ATOM 705 C C . ASN A 1 92 ? 60.847 71.184 18.615 1.00 47.37 92 ASN A C 1
ATOM 706 O O . ASN A 1 92 ? 60.599 70.487 19.601 1.00 48.37 92 ASN A O 1
ATOM 711 N N . GLY A 1 93 ? 61.739 70.841 17.708 1.00 44.44 93 GLY A N 1
ATOM 712 C CA . GLY A 1 93 ? 62.446 69.601 17.866 1.00 42.57 93 GLY A CA 1
ATOM 713 C C . GLY A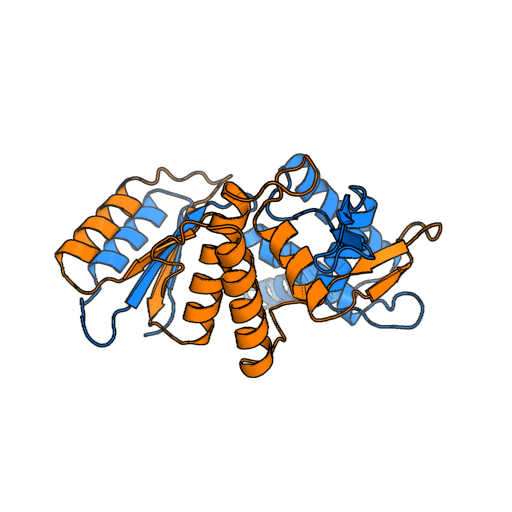 1 93 ? 63.675 69.663 17.016 1.00 42.79 93 GLY A C 1
ATOM 714 O O . GLY A 1 93 ? 64.058 70.726 16.529 1.00 42.00 93 GLY A O 1
ATOM 715 N N . PHE A 1 94 ? 64.280 68.507 16.807 1.00 43.28 94 PHE A N 1
ATOM 716 C CA . PHE A 1 94 ? 65.496 68.460 16.039 1.00 41.77 94 PHE A CA 1
ATOM 717 C C . PHE A 1 94 ? 65.520 67.351 15.009 1.00 41.94 94 PHE A C 1
ATOM 718 O O . PHE A 1 94 ? 64.740 66.389 15.066 1.00 43.33 94 PHE A O 1
ATOM 726 N N . VAL A 1 95 ? 66.419 67.523 14.049 1.00 40.67 95 VAL A N 1
ATOM 727 C CA . VAL A 1 95 ? 66.623 66.551 13.001 1.00 40.42 95 VAL A CA 1
ATOM 728 C C . VAL A 1 95 ? 68.121 66.294 12.911 1.00 37.86 95 VAL A C 1
ATOM 729 O O . VAL A 1 95 ? 68.924 67.229 12.830 1.00 34.68 95 VAL A O 1
ATOM 733 N N . VAL A 1 96 ? 68.480 65.014 12.975 1.00 37.05 96 VAL A N 1
ATOM 734 C CA . VAL A 1 96 ? 69.871 64.593 12.901 1.00 37.68 96 VAL A CA 1
ATOM 735 C C . VAL A 1 96 ? 70.153 64.182 11.469 1.00 38.97 96 VAL A C 1
ATOM 736 O O . VAL A 1 96 ? 69.393 63.426 10.871 1.00 41.42 96 VAL A O 1
ATOM 740 N N . ILE A 1 97 ? 71.248 64.690 10.924 1.00 38.81 97 ILE A N 1
ATOM 741 C CA . ILE A 1 97 ? 71.613 64.427 9.546 1.00 40.06 97 ILE A CA 1
ATOM 742 C C . ILE A 1 97 ? 72.932 63.695 9.423 1.00 43.67 97 ILE A C 1
ATOM 743 O O . ILE A 1 97 ? 73.924 64.082 10.049 1.00 43.14 97 ILE A O 1
ATOM 748 N N . GLY A 1 98 ? 72.944 62.646 8.603 1.00 48.00 98 GLY A N 1
ATOM 749 C CA . GLY A 1 98 ? 74.168 61.897 8.386 1.00 54.44 98 GLY A CA 1
ATOM 750 C C . GLY A 1 98 ? 75.059 62.646 7.400 1.00 58.80 98 GLY A C 1
ATOM 751 O O . GLY A 1 98 ? 74.645 63.664 6.836 1.00 60.84 98 GLY A O 1
ATOM 752 N N . GLN A 1 99 ? 76.280 62.158 7.189 1.00 61.73 99 GLN A N 1
ATOM 753 C CA . GLN A 1 99 ? 77.203 62.808 6.261 1.00 63.53 99 GLN A CA 1
ATOM 754 C C . GLN A 1 99 ? 76.972 62.311 4.848 1.00 64.59 99 GLN A C 1
ATOM 755 O O . GLN A 1 99 ? 76.632 61.148 4.640 1.00 65.23 99 GLN A O 1
ATOM 761 N N . SER A 1 100 ? 77.169 63.195 3.876 1.00 66.05 100 SER A N 1
ATOM 762 C CA . SER A 1 100 ? 76.977 62.851 2.475 1.00 67.68 100 SER A CA 1
ATOM 763 C C . SER A 1 100 ? 78.131 62.027 1.924 1.00 69.06 100 SER A C 1
ATOM 764 O O . SER A 1 100 ? 79.290 62.452 1.966 1.00 68.62 100 SER A O 1
ATOM 767 N N . THR A 1 101 ? 77.809 60.843 1.412 1.00 70.88 101 THR A N 1
ATOM 768 C CA . THR A 1 101 ? 78.818 59.969 0.832 1.00 72.35 101 THR A CA 1
ATOM 769 C C . THR A 1 101 ? 79.327 60.598 -0.466 1.00 72.94 101 THR A C 1
ATOM 770 O O . THR A 1 101 ? 80.478 60.407 -0.850 1.00 73.87 101 THR A O 1
ATOM 774 N N . SER A 1 102 ? 78.457 61.360 -1.125 1.00 73.43 102 SER A N 1
ATOM 775 C CA . SER A 1 102 ? 78.790 62.052 -2.369 1.00 72.81 102 SER A CA 1
ATOM 776 C C . SER A 1 102 ? 79.888 63.084 -2.113 1.00 72.77 102 SER A C 1
ATOM 777 O O . SER A 1 102 ? 80.900 63.122 -2.816 1.00 74.12 102 SER A O 1
ATOM 780 N N . ARG A 1 103 ? 79.680 63.918 -1.100 1.00 71.78 103 ARG A N 1
ATOM 781 C CA . ARG A 1 103 ? 80.640 64.952 -0.750 1.00 70.59 103 ARG A CA 1
ATOM 782 C C . ARG A 1 103 ? 81.965 64.365 -0.271 1.00 71.51 103 ARG A C 1
ATOM 783 O O . ARG A 1 103 ? 83.003 65.001 -0.415 1.00 73.28 103 ARG A O 1
ATOM 785 N N . MET A 1 104 ? 81.935 63.154 0.287 1.00 71.52 104 MET A N 1
ATOM 786 C CA . MET A 1 104 ? 83.150 62.503 0.798 1.00 71.31 104 MET A CA 1
ATOM 787 C C . MET A 1 104 ? 84.393 62.646 -0.087 1.00 73.49 104 MET A C 1
ATOM 788 O O . MET A 1 104 ? 84.300 62.611 -1.322 1.00 74.55 104 MET A O 1
ATOM 793 N N . ARG A 1 105 ? 85.551 62.790 0.561 1.00 74.08 105 ARG A N 1
ATOM 794 C CA . ARG A 1 105 ? 86.838 62.903 -0.130 1.00 74.49 105 ARG A CA 1
ATOM 795 C C . ARG A 1 105 ? 87.319 61.494 -0.444 1.00 74.58 105 ARG A C 1
ATOM 796 O O . ARG A 1 105 ? 86.884 60.534 0.189 1.00 74.60 105 ARG A O 1
ATOM 798 N N . VAL A 1 106 ? 88.224 61.371 -1.410 1.00 75.56 106 VAL A N 1
ATOM 799 C CA . VAL A 1 106 ? 88.735 60.063 -1.812 1.00 75.80 106 VAL A CA 1
ATOM 800 C C . VAL A 1 106 ? 89.394 59.272 -0.681 1.00 75.90 106 VAL A C 1
ATOM 801 O O . VAL A 1 106 ? 89.356 58.037 -0.674 1.00 76.22 106 VAL A O 1
ATOM 805 N N . GLY A 1 107 ? 90.000 59.980 0.268 1.00 75.55 107 GLY A N 1
ATOM 806 C CA . GLY A 1 107 ? 90.636 59.308 1.389 1.00 75.63 107 GLY A CA 1
ATOM 807 C C . GLY A 1 107 ? 89.617 58.724 2.359 1.00 75.66 107 GLY A C 1
ATOM 808 O O . GLY A 1 107 ? 89.830 57.649 2.931 1.00 74.99 107 GLY A O 1
ATOM 809 N N . GLU A 1 108 ? 88.506 59.443 2.535 1.00 75.51 108 GLU A N 1
ATOM 810 C CA . GLU A 1 108 ? 87.416 59.043 3.426 1.00 74.12 108 GLU A CA 1
ATOM 811 C C . GLU A 1 108 ? 86.628 57.924 2.784 1.00 72.72 108 GLU A C 1
ATOM 812 O O . GLU A 1 108 ? 86.518 56.825 3.328 1.00 71.28 108 GLU A O 1
ATOM 818 N N . PHE A 1 109 ? 86.062 58.230 1.622 1.00 72.14 109 PHE A N 1
ATOM 819 C CA . PHE A 1 109 ? 85.276 57.263 0.874 1.00 72.83 109 PHE A CA 1
ATOM 820 C C . PHE A 1 109 ? 86.019 55.928 0.832 1.00 73.62 109 PHE A C 1
ATOM 821 O O . PHE A 1 109 ? 85.418 54.861 0.978 1.00 73.78 109 PHE A O 1
ATOM 829 N N . ALA A 1 110 ? 87.331 55.997 0.627 1.00 73.89 110 ALA A N 1
ATOM 830 C CA . ALA A 1 110 ? 88.151 54.798 0.596 1.00 73.20 110 ALA A CA 1
ATOM 831 C C . ALA A 1 110 ? 87.998 54.072 1.946 1.00 72.97 110 ALA A C 1
ATOM 832 O O . ALA A 1 110 ? 87.847 52.845 1.989 1.00 73.39 110 ALA A O 1
ATOM 834 N N . GLU A 1 111 ? 88.020 54.840 3.039 1.00 71.25 111 GLU A N 1
ATOM 835 C CA . GLU A 1 111 ? 87.875 54.294 4.393 1.00 69.06 111 GLU A CA 1
ATOM 836 C C . GLU A 1 111 ? 86.516 53.662 4.643 1.00 66.24 111 GLU A C 1
ATOM 837 O O . GLU A 1 111 ? 86.412 52.660 5.350 1.00 65.34 111 GLU A O 1
ATOM 843 N N . LEU A 1 112 ? 85.478 54.266 4.070 1.00 63.35 112 LEU A N 1
ATOM 844 C CA . LEU A 1 112 ? 84.118 53.774 4.217 1.00 60.73 112 LEU A CA 1
ATOM 845 C C . LEU A 1 112 ? 84.044 52.359 3.692 1.00 60.08 112 LEU A C 1
ATOM 846 O O . LEU A 1 112 ? 83.511 51.466 4.351 1.00 60.92 112 LEU A O 1
ATOM 851 N N . LEU A 1 113 ? 84.587 52.166 2.498 1.00 59.55 113 LEU A N 1
ATOM 852 C CA . LEU A 1 113 ? 84.599 50.857 1.857 1.00 59.31 113 LEU A CA 1
ATOM 853 C C . LEU A 1 113 ? 85.382 49.839 2.680 1.00 57.73 113 LEU A C 1
ATOM 854 O O . LEU A 1 113 ? 85.041 48.651 2.709 1.00 56.89 113 LEU A O 1
ATOM 859 N N . GLU A 1 114 ? 86.440 50.309 3.338 1.00 56.50 114 GLU A N 1
ATOM 860 C CA . GLU A 1 114 ? 87.277 49.446 4.174 1.00 54.95 114 GLU A CA 1
ATOM 861 C C . GLU A 1 114 ? 86.458 49.014 5.391 1.00 51.83 114 GLU A C 1
ATOM 862 O O . GLU A 1 114 ? 86.442 47.834 5.774 1.00 48.93 114 GLU A O 1
ATOM 864 N N . LEU A 1 115 ? 85.773 49.984 5.987 1.00 48.85 115 LEU A N 1
ATOM 865 C CA . LEU A 1 115 ? 84.939 49.713 7.138 1.00 48.26 115 LEU A CA 1
ATOM 866 C C . LEU A 1 115 ? 83.908 48.653 6.756 1.00 49.30 115 LEU A C 1
ATOM 867 O O . LEU A 1 115 ? 83.824 47.591 7.388 1.00 49.52 115 LEU A O 1
ATOM 872 N N . ILE A 1 116 ? 83.129 48.942 5.714 1.00 47.70 116 ILE A N 1
ATOM 873 C CA . ILE A 1 116 ? 82.112 48.009 5.250 1.00 45.84 116 ILE A CA 1
ATOM 874 C C . ILE A 1 116 ? 82.677 46.612 4.983 1.00 45.56 116 ILE A C 1
ATOM 875 O O . ILE A 1 116 ? 82.089 45.608 5.386 1.00 45.27 116 ILE A O 1
ATOM 880 N N . GLN A 1 117 ? 83.820 46.549 4.307 1.00 46.69 117 GLN A N 1
ATOM 881 C CA . GLN A 1 117 ? 84.445 45.266 3.985 1.00 46.60 117 GLN A CA 1
ATOM 882 C C . GLN A 1 117 ? 84.909 44.552 5.248 1.00 46.04 117 GLN A C 1
ATOM 883 O O . GLN A 1 117 ? 84.716 43.346 5.390 1.00 44.40 117 GLN A O 1
ATOM 885 N N . ALA A 1 118 ? 85.516 45.304 6.164 1.00 45.78 118 ALA A N 1
ATOM 886 C CA . ALA A 1 118 ? 86.003 44.745 7.423 1.00 46.45 118 ALA A CA 1
ATOM 887 C C . ALA A 1 118 ? 84.837 44.232 8.284 1.00 47.36 118 ALA A C 1
ATOM 888 O O . ALA A 1 118 ? 84.888 43.125 8.836 1.00 47.99 118 ALA A O 1
ATOM 890 N N . PHE A 1 119 ? 83.788 45.044 8.388 1.00 45.86 119 PHE A N 1
ATOM 891 C CA . PHE A 1 119 ? 82.612 44.678 9.157 1.00 43.73 119 PHE A CA 1
ATOM 892 C C . PHE A 1 119 ? 81.994 43.392 8.627 1.00 42.24 119 PHE A C 1
ATOM 893 O O . PHE A 1 119 ? 81.747 42.460 9.381 1.00 40.32 119 PHE A O 1
ATOM 901 N N . GLY A 1 120 ? 81.737 43.349 7.325 1.00 41.92 120 GLY A N 1
ATOM 902 C CA . GLY A 1 120 ? 81.132 42.165 6.737 1.00 43.45 120 GLY A CA 1
ATOM 903 C C . GLY A 1 120 ? 81.995 40.924 6.821 1.00 43.27 120 GLY A C 1
ATOM 904 O O . GLY A 1 120 ? 81.514 39.799 6.935 1.00 42.02 120 GLY A O 1
ATOM 905 N N . THR A 1 121 ? 83.294 41.147 6.763 1.00 44.26 121 THR A N 1
ATOM 906 C CA . THR A 1 121 ? 84.255 40.078 6.829 1.00 44.74 121 THR A CA 1
ATOM 907 C C . THR A 1 121 ? 84.172 39.276 8.111 1.00 47.12 121 THR A C 1
ATOM 908 O O . THR A 1 121 ? 84.073 38.053 8.078 1.00 48.30 121 THR A O 1
ATOM 912 N N . GLU A 1 122 ? 84.218 39.950 9.247 1.00 49.33 122 GLU A N 1
ATOM 913 C CA . GLU A 1 122 ? 84.142 39.221 10.500 1.00 52.18 122 GLU A CA 1
ATOM 914 C C . GLU A 1 122 ? 82.744 38.701 10.769 1.00 52.74 122 GLU A C 1
ATOM 915 O O . GLU A 1 122 ? 82.530 37.979 11.739 1.00 52.94 122 GLU A O 1
ATOM 921 N N . ARG A 1 123 ? 81.795 39.056 9.906 1.00 54.21 123 ARG A N 1
ATOM 922 C CA . ARG A 1 123 ? 80.411 38.595 10.065 1.00 54.35 123 ARG A CA 1
ATOM 923 C C . ARG A 1 123 ? 80.124 37.379 9.186 1.00 54.00 123 ARG A C 1
ATOM 924 O O . ARG A 1 123 ? 79.014 36.847 9.206 1.00 55.51 123 ARG A O 1
ATOM 932 N N . GLY A 1 124 ? 81.116 36.950 8.412 1.00 52.47 124 GLY A N 1
ATOM 933 C CA . GLY A 1 124 ? 80.928 35.792 7.553 1.00 52.94 124 GLY A CA 1
ATOM 934 C C . GLY A 1 124 ? 80.090 36.105 6.333 1.00 52.17 124 GLY A C 1
ATOM 935 O O . GLY A 1 124 ? 79.466 35.231 5.716 1.00 51.67 124 GLY A O 1
ATOM 936 N N . VAL A 1 125 ? 80.078 37.380 5.986 1.00 51.50 125 VAL A N 1
ATOM 937 C CA . VAL A 1 125 ? 79.320 37.841 4.843 1.00 51.23 125 VAL A CA 1
ATOM 938 C C . VAL A 1 125 ? 79.911 37.286 3.545 1.00 52.28 125 VAL A C 1
ATOM 939 O O . VAL A 1 125 ? 81.120 37.379 3.312 1.00 52.98 125 VAL A O 1
ATOM 943 N N . LYS A 1 126 ? 79.061 36.685 2.718 1.00 52.41 126 LYS A N 1
ATOM 944 C CA . LYS A 1 126 ? 79.498 36.173 1.428 1.00 52.02 126 LYS A CA 1
ATOM 945 C C . LYS A 1 126 ? 79.280 37.335 0.463 1.00 51.01 126 LYS A C 1
ATOM 946 O O . LYS A 1 126 ? 78.157 37.811 0.314 1.00 50.76 126 LYS A O 1
ATOM 952 N N . TRP A 1 127 ? 80.349 37.803 -0.175 1.00 50.98 127 TRP A N 1
ATOM 953 C CA . TRP A 1 127 ? 80.256 38.932 -1.101 1.00 52.11 127 TRP A CA 1
ATOM 954 C C . TRP A 1 127 ? 79.743 38.532 -2.471 1.00 53.87 127 TRP A C 1
ATOM 955 O O . TRP A 1 127 ? 80.357 37.721 -3.159 1.00 53.37 127 TRP A O 1
ATOM 966 N N . SER A 1 128 ? 78.616 39.129 -2.859 1.00 57.24 128 SER A N 1
ATOM 967 C CA . SER A 1 128 ? 77.935 38.837 -4.126 1.00 59.73 128 SER A CA 1
ATOM 968 C C . SER A 1 128 ? 78.706 39.226 -5.371 1.00 62.29 128 SER A C 1
ATOM 969 O O . SER A 1 128 ? 78.626 38.539 -6.401 1.00 62.44 128 SER A O 1
ATOM 972 N N . ASP A 1 129 ? 79.434 40.337 -5.272 1.00 65.18 129 ASP A N 1
ATOM 973 C CA . ASP A 1 129 ? 80.213 40.850 -6.384 1.00 66.84 129 ASP A CA 1
ATOM 974 C C . ASP A 1 129 ? 81.308 39.866 -6.759 1.00 67.40 129 ASP A C 1
ATOM 975 O O . ASP A 1 129 ? 81.529 39.607 -7.943 1.00 65.77 129 ASP A O 1
ATOM 980 N N . GLU A 1 130 ? 81.982 39.317 -5.750 1.00 69.02 130 GLU A N 1
ATOM 981 C CA . GLU A 1 130 ? 83.031 38.324 -5.980 1.00 71.86 130 GLU A CA 1
ATOM 982 C C . GLU A 1 130 ? 82.410 37.080 -6.615 1.00 71.48 130 GLU A C 1
ATOM 983 O O . GLU A 1 130 ? 83.030 36.417 -7.440 1.00 72.55 130 GLU A O 1
ATOM 989 N N . ALA A 1 131 ? 81.191 36.755 -6.200 1.00 70.52 131 ALA A N 1
ATOM 990 C CA . ALA A 1 131 ? 80.486 35.589 -6.714 1.00 69.35 131 ALA A CA 1
ATOM 991 C C . ALA A 1 131 ? 80.260 35.708 -8.217 1.00 69.11 131 ALA A C 1
ATOM 992 O O . ALA A 1 131 ? 80.471 34.752 -8.966 1.00 67.84 131 ALA A O 1
ATOM 994 N N . ARG A 1 132 ? 79.815 36.879 -8.652 1.00 69.41 132 ARG A N 1
ATOM 995 C CA . ARG A 1 132 ? 79.584 37.105 -10.069 1.00 71.63 132 ARG A CA 1
ATOM 996 C C . ARG A 1 132 ? 80.916 36.964 -10.794 1.00 70.09 132 ARG A C 1
ATOM 997 O O . ARG A 1 132 ? 81.059 36.146 -11.702 1.00 70.18 132 ARG A O 1
ATOM 1005 N N . LEU A 1 133 ? 81.888 37.770 -10.371 1.00 68.06 133 LEU A N 1
ATOM 1006 C CA . LEU A 1 133 ? 83.229 37.789 -10.952 1.00 65.40 133 LEU A CA 1
ATOM 1007 C C . LEU A 1 133 ? 83.826 3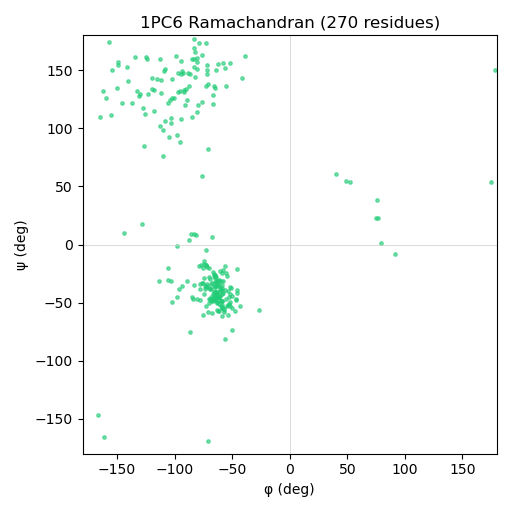6.391 -11.160 1.00 64.06 133 LEU A C 1
ATOM 1008 O O . LEU A 1 133 ? 84.488 36.139 -12.168 1.00 64.00 133 LEU A O 1
ATOM 1013 N N . ALA A 1 134 ? 83.581 35.492 -10.208 1.00 62.39 134 ALA A N 1
ATOM 1014 C CA . ALA A 1 134 ? 84.070 34.117 -10.269 1.00 60.01 134 ALA A CA 1
ATOM 1015 C C . ALA A 1 134 ? 83.280 33.285 -11.283 1.00 59.63 134 ALA A C 1
ATOM 1016 O O . ALA A 1 134 ? 83.808 32.339 -11.861 1.00 59.71 134 ALA A O 1
ATOM 1018 N N . LEU A 1 135 ? 82.015 33.637 -11.491 1.00 59.54 135 LEU A N 1
ATOM 1019 C CA . LEU A 1 135 ? 81.175 32.930 -12.452 1.00 60.48 135 LEU A CA 1
ATOM 1020 C C . LEU A 1 135 ? 81.487 33.381 -13.872 1.00 61.48 135 LEU A C 1
ATOM 1021 O O . LEU A 1 135 ? 81.150 32.696 -14.838 1.00 61.33 135 LEU A O 1
ATOM 1026 N N . GLU A 1 136 ? 82.127 34.543 -13.985 1.00 62.73 136 GLU A N 1
ATOM 1027 C CA . GLU A 1 136 ? 82.526 35.096 -15.270 1.00 64.41 136 GLU A CA 1
ATOM 1028 C C . GLU A 1 136 ? 83.778 34.397 -15.780 1.00 65.40 136 GLU A C 1
ATOM 1029 O O . GLU A 1 136 ? 83.911 34.150 -16.981 1.00 67.07 136 GLU A O 1
ATOM 1035 N N . TRP A 1 137 ? 84.701 34.093 -14.866 1.00 65.60 137 TRP A N 1
ATOM 1036 C CA . TRP A 1 137 ? 85.934 33.390 -15.214 1.00 65.07 137 TRP A CA 1
ATOM 1037 C C . TRP A 1 137 ? 85.576 31.967 -15.521 1.00 65.50 137 TRP A C 1
ATOM 1038 O O . TRP A 1 137 ? 86.173 31.342 -16.384 1.00 65.57 137 TRP A O 1
ATOM 1049 N N . LYS A 1 138 ? 84.576 31.470 -14.809 1.00 66.02 138 LYS A N 1
ATOM 1050 C CA . LYS A 1 138 ? 84.101 30.119 -15.000 1.00 68.20 138 LYS A CA 1
ATOM 1051 C C . LYS A 1 138 ? 83.511 29.989 -16.408 1.00 69.38 138 LYS A C 1
ATOM 1052 O O . LYS A 1 138 ? 83.598 28.929 -17.029 1.00 68.98 138 LYS A O 1
ATOM 1058 N N . ALA A 1 139 ? 82.921 31.078 -16.903 1.00 71.19 139 ALA A N 1
ATOM 1059 C CA . ALA A 1 139 ? 82.301 31.119 -18.235 1.00 73.34 139 ALA A CA 1
ATOM 1060 C C . ALA A 1 139 ? 83.307 31.392 -19.355 1.00 74.82 139 ALA A C 1
ATOM 1061 O O . ALA A 1 139 ? 83.170 30.882 -20.475 1.00 74.61 139 ALA A O 1
ATOM 1063 N N . ARG A 1 140 ? 84.309 32.212 -19.054 1.00 75.61 140 ARG A N 1
ATOM 1064 C CA . ARG A 1 140 ? 85.333 32.548 -20.027 1.00 75.49 140 ARG A CA 1
ATOM 1065 C C . ARG A 1 140 ? 86.093 31.276 -20.417 1.00 76.57 140 ARG A C 1
ATOM 1066 O O . ARG A 1 140 ? 86.136 30.907 -21.590 1.00 78.99 140 ARG A O 1
ATOM 1074 N N . TRP A 1 141 ? 86.662 30.591 -19.426 1.00 76.32 141 TRP A N 1
ATOM 1075 C CA . TRP A 1 141 ? 87.417 29.359 -19.656 1.00 75.73 141 TRP A CA 1
ATOM 1076 C C . TRP A 1 141 ? 86.535 28.184 -20.100 1.00 75.98 141 TRP A C 1
ATOM 1077 O O . TRP A 1 141 ? 85.311 28.356 -20.258 1.00 75.84 141 TRP A O 1
ATOM 1088 N N . MET B 1 1 ? 74.404 67.054 -5.297 1.00 84.30 1 MET B N 1
ATOM 1089 C CA . MET B 1 1 ? 74.605 66.761 -6.778 1.00 84.14 1 MET B CA 1
ATOM 1090 C C . MET B 1 1 ? 75.415 67.875 -7.530 1.00 85.03 1 MET B C 1
ATOM 1091 O O . MET B 1 1 ? 76.166 68.687 -6.883 1.00 85.27 1 MET B O 1
ATOM 1096 N N . LYS B 1 2 ? 75.270 67.890 -8.862 1.00 85.04 2 LYS B N 1
ATOM 1097 C CA . LYS B 1 2 ? 75.929 68.831 -9.778 1.00 83.75 2 LYS B CA 1
ATOM 1098 C C . LYS B 1 2 ? 75.544 68.361 -11.179 1.00 84.08 2 LYS B C 1
ATOM 1099 O O . LYS B 1 2 ? 76.418 68.134 -12.011 1.00 85.05 2 LYS B O 1
ATOM 1105 N N . LYS B 1 3 ? 74.245 68.207 -11.437 1.00 83.05 3 LYS B N 1
ATOM 1106 C CA . LYS B 1 3 ? 73.785 67.723 -12.738 1.00 82.00 3 LYS B CA 1
ATOM 1107 C C . LYS B 1 3 ? 73.095 68.732 -13.658 1.00 81.50 3 LYS B C 1
ATOM 1108 O O . LYS B 1 3 ? 71.944 69.111 -13.440 1.00 81.93 3 LYS B O 1
ATOM 1114 N N . LEU B 1 4 ? 73.804 69.154 -14.700 1.00 80.58 4 LEU B N 1
ATOM 1115 C CA . LEU B 1 4 ? 73.244 70.092 -15.662 1.00 79.76 4 LEU B CA 1
ATOM 1116 C C . LEU B 1 4 ? 72.347 69.352 -16.650 1.00 79.72 4 LEU B C 1
ATOM 1117 O O . LEU B 1 4 ? 72.817 68.530 -17.439 1.00 80.55 4 LEU B O 1
ATOM 1122 N N . THR B 1 5 ? 71.053 69.652 -16.604 1.00 79.42 5 THR B N 1
ATOM 1123 C CA . THR B 1 5 ? 70.079 69.000 -17.473 1.00 79.85 5 THR B CA 1
ATOM 1124 C C . THR B 1 5 ? 69.754 69.825 -18.735 1.00 79.47 5 THR B C 1
ATOM 1125 O O . THR B 1 5 ? 69.789 71.056 -18.701 1.00 78.93 5 THR B O 1
ATOM 1129 N N . PHE B 1 6 ? 69.458 69.137 -19.846 1.00 80.31 6 PHE B N 1
ATOM 1130 C CA . PHE B 1 6 ? 69.128 69.781 -21.133 1.00 81.62 6 PHE B CA 1
ATOM 1131 C C . PHE B 1 6 ? 67.878 69.209 -21.827 1.00 83.09 6 PHE B C 1
ATOM 1132 O O . PHE B 1 6 ? 67.736 67.991 -21.969 1.00 82.98 6 PHE B O 1
ATOM 1140 N N . GLU B 1 7 ? 66.987 70.087 -22.281 1.00 85.03 7 GLU B N 1
ATOM 1141 C CA . GLU B 1 7 ? 65.784 69.649 -22.987 1.00 87.58 7 GLU B CA 1
ATOM 1142 C C . GLU B 1 7 ? 65.992 69.925 -24.464 1.00 88.70 7 GLU B C 1
ATOM 1143 O O . GLU B 1 7 ? 65.702 71.018 -24.951 1.00 88.52 7 GLU B O 1
ATOM 1149 N N . ILE B 1 8 ? 66.499 68.927 -25.175 1.00 90.84 8 ILE B N 1
ATOM 1150 C CA . ILE B 1 8 ? 66.777 69.077 -26.596 1.00 93.66 8 ILE B CA 1
ATOM 1151 C C . ILE B 1 8 ? 65.512 69.147 -27.453 1.00 96.17 8 ILE B C 1
ATOM 1152 O O . ILE B 1 8 ? 65.097 68.142 -28.033 1.00 98.16 8 ILE B O 1
ATOM 1157 N N . ARG B 1 9 ? 64.907 70.334 -27.541 1.00 97.52 9 ARG B N 1
ATOM 1158 C CA . ARG B 1 9 ? 63.687 70.517 -28.331 1.00 98.04 9 ARG B CA 1
ATOM 1159 C C . ARG B 1 9 ? 63.994 71.057 -29.724 1.00 98.52 9 ARG B C 1
ATOM 1160 O O . ARG B 1 9 ? 63.364 70.654 -30.703 1.00 99.30 9 ARG B O 1
ATOM 1168 N N . SER B 1 10 ? 64.964 71.964 -29.807 1.00 98.56 10 SER B N 1
ATOM 1169 C CA . SER B 1 10 ? 65.361 72.559 -31.083 1.00 98.44 10 SER B CA 1
ATOM 1170 C C . SER B 1 10 ? 66.769 72.116 -31.442 1.00 98.59 10 SER B C 1
ATOM 1171 O O . SER B 1 10 ? 67.524 71.681 -30.578 1.00 99.88 10 SER B O 1
ATOM 1174 N N . PRO B 1 11 ? 67.138 72.212 -32.727 1.00 97.92 11 PRO B N 1
ATOM 1175 C CA . PRO B 1 11 ? 68.483 71.811 -33.146 1.00 96.59 11 PRO B CA 1
ATOM 1176 C C . PRO B 1 11 ? 69.554 72.713 -32.521 1.00 95.18 11 PRO B C 1
ATOM 1177 O O . PRO B 1 11 ? 70.704 72.301 -32.344 1.00 95.60 11 PRO B O 1
ATOM 1181 N N . ALA B 1 12 ? 69.175 73.944 -32.192 1.00 93.28 12 ALA B N 1
ATOM 1182 C CA . ALA B 1 12 ? 70.108 74.870 -31.566 1.00 91.67 12 ALA B CA 1
ATOM 1183 C C . ALA B 1 12 ? 70.361 74.341 -30.162 1.00 90.44 12 ALA B C 1
ATOM 1184 O O . ALA B 1 12 ? 71.480 74.392 -29.655 1.00 91.24 12 ALA B O 1
ATOM 1186 N N . HIS B 1 13 ? 69.300 73.831 -29.543 1.00 88.12 13 HIS B N 1
ATOM 1187 C CA . HIS B 1 13 ? 69.376 73.257 -28.208 1.00 84.77 13 HIS B CA 1
ATOM 1188 C C . HIS B 1 13 ? 70.455 72.185 -28.108 1.00 82.18 13 HIS B C 1
ATOM 1189 O O . HIS B 1 13 ? 71.293 72.229 -27.212 1.00 80.76 13 HIS B O 1
ATOM 1196 N N . GLN B 1 14 ? 70.423 71.215 -29.024 1.00 80.15 14 GLN B N 1
ATOM 1197 C CA . GLN B 1 14 ? 71.393 70.129 -29.018 1.00 78.13 14 GLN B CA 1
ATOM 1198 C C . GLN B 1 14 ? 72.750 70.582 -29.518 1.00 78.79 14 GLN B C 1
ATOM 1199 O O . GLN B 1 14 ? 73.748 69.880 -29.348 1.00 78.90 14 GLN B O 1
ATOM 1205 N N . GLN B 1 15 ? 72.790 71.750 -30.146 1.00 79.57 15 GLN B N 1
ATOM 1206 C CA . GLN B 1 15 ? 74.057 72.273 -30.638 1.00 80.67 15 GLN B CA 1
ATOM 1207 C C . GLN B 1 15 ? 74.819 72.739 -29.396 1.00 80.18 15 GLN B C 1
ATOM 1208 O O . GLN B 1 15 ? 76.042 72.620 -29.318 1.00 79.64 15 GLN B O 1
ATOM 1214 N N . ASN B 1 16 ? 74.071 73.262 -28.426 1.00 79.89 16 ASN B N 1
ATOM 1215 C CA . ASN B 1 16 ? 74.635 73.734 -27.168 1.00 79.96 16 ASN B CA 1
ATOM 1216 C C . ASN B 1 16 ? 74.981 72.544 -26.288 1.00 78.77 16 ASN B C 1
ATOM 1217 O O . ASN B 1 16 ? 75.933 72.594 -25.509 1.00 79.74 16 ASN B O 1
ATOM 1222 N N . ALA B 1 17 ? 74.189 71.481 -26.401 1.00 76.04 17 ALA B N 1
ATOM 1223 C CA . ALA B 1 17 ? 74.431 70.273 -25.623 1.00 72.22 17 ALA B CA 1
ATOM 1224 C C . ALA B 1 17 ? 75.781 69.739 -26.064 1.00 70.63 17 ALA B C 1
ATOM 1225 O O . ALA B 1 17 ? 76.588 69.303 -25.244 1.00 69.24 17 ALA B O 1
ATOM 1227 N N . ILE B 1 18 ? 76.022 69.797 -27.372 1.00 69.17 18 ILE B N 1
ATOM 1228 C CA . ILE B 1 18 ? 77.273 69.330 -27.951 1.00 68.72 18 ILE B CA 1
ATOM 1229 C C . ILE B 1 18 ? 78.459 70.176 -27.492 1.00 68.69 18 ILE B C 1
ATOM 1230 O O . ILE B 1 18 ? 79.593 69.707 -27.477 1.00 68.58 18 ILE B O 1
ATOM 1235 N N . HIS B 1 19 ? 78.188 71.422 -27.119 1.00 69.00 19 HIS B N 1
ATOM 1236 C CA . HIS B 1 19 ? 79.222 72.328 -26.623 1.00 68.57 19 HIS B CA 1
ATOM 1237 C C . HIS B 1 19 ? 79.645 71.836 -25.244 1.00 67.50 19 HIS B C 1
ATOM 1238 O O . HIS B 1 19 ? 80.814 71.545 -25.000 1.00 67.52 19 HIS B O 1
ATOM 1245 N N . ALA B 1 20 ? 78.670 71.756 -24.345 1.00 65.89 20 ALA B N 1
ATOM 1246 C CA . ALA B 1 20 ? 78.904 71.316 -22.977 1.00 65.49 20 ALA B CA 1
ATOM 1247 C C . ALA B 1 20 ? 79.751 70.050 -22.931 1.00 65.36 20 ALA B C 1
ATOM 1248 O O . ALA B 1 20 ? 80.716 69.963 -22.171 1.00 64.39 20 ALA B O 1
ATOM 1250 N N . VAL B 1 21 ? 79.389 69.073 -23.756 1.00 65.62 21 VAL B N 1
ATOM 1251 C CA . VAL B 1 21 ? 80.107 67.809 -23.793 1.00 64.75 21 VAL B CA 1
ATOM 1252 C C . VAL B 1 21 ? 81.504 67.988 -24.367 1.00 65.96 21 VAL B C 1
ATOM 1253 O O . VAL B 1 21 ? 82.481 67.517 -23.791 1.00 67.50 21 VAL B O 1
ATOM 1257 N N . GLN B 1 22 ? 81.611 68.669 -25.499 1.00 66.76 22 GLN B N 1
ATOM 1258 C CA . GLN B 1 22 ? 82.919 68.888 -26.106 1.00 68.39 22 GLN B CA 1
ATOM 1259 C C . GLN B 1 22 ? 83.916 69.565 -25.157 1.00 69.21 22 GLN B C 1
ATOM 1260 O O . GLN B 1 22 ? 85.129 69.404 -25.321 1.00 69.16 22 GLN B O 1
ATOM 1266 N N . GLN B 1 23 ? 83.402 70.305 -24.168 1.00 70.10 23 GLN B N 1
ATOM 1267 C CA . GLN B 1 23 ? 84.237 71.035 -23.202 1.00 70.92 23 GLN B CA 1
ATOM 1268 C C . GLN B 1 23 ? 84.687 70.259 -21.964 1.00 71.43 23 GLN B C 1
ATOM 1269 O O . GLN B 1 23 ? 85.341 70.808 -21.075 1.00 70.28 23 GLN B O 1
ATOM 1275 N N . ILE B 1 24 ? 84.342 68.982 -21.914 1.00 72.82 24 ILE B N 1
ATOM 1276 C CA . ILE B 1 24 ? 84.729 68.146 -20.793 1.00 74.42 24 ILE B CA 1
ATOM 1277 C C . ILE B 1 24 ? 86.093 67.511 -21.072 1.00 76.98 24 ILE B C 1
ATOM 1278 O O . ILE B 1 24 ? 86.276 66.863 -22.103 1.00 78.78 24 ILE B O 1
ATOM 1283 N N . LEU B 1 25 ? 87.055 67.713 -20.175 1.00 78.71 25 LEU B N 1
ATOM 1284 C CA . LEU B 1 25 ? 88.368 67.088 -20.323 1.00 80.63 25 LEU B CA 1
ATOM 1285 C C . LEU B 1 25 ? 88.349 65.939 -19.321 1.00 81.93 25 LEU B C 1
ATOM 1286 O O . LEU B 1 25 ? 88.378 66.158 -18.111 1.00 81.53 25 LEU B O 1
ATOM 1291 N N . PRO B 1 26 ? 88.276 64.694 -19.820 1.00 83.75 26 PRO B N 1
ATOM 1292 C CA . PRO B 1 26 ? 88.235 63.484 -18.992 1.00 85.32 26 PRO B CA 1
ATOM 1293 C C . PRO B 1 26 ? 89.401 63.265 -18.027 1.00 86.69 26 PRO B C 1
ATOM 1294 O O . PRO B 1 26 ? 90.505 63.786 -18.225 1.00 86.89 26 PRO B O 1
ATOM 1298 N N . ASP B 1 27 ? 89.127 62.489 -16.979 1.00 87.44 27 ASP B N 1
ATOM 1299 C CA . ASP B 1 27 ? 90.107 62.152 -15.950 1.00 88.27 27 ASP B CA 1
ATOM 1300 C C . ASP B 1 27 ? 89.693 60.836 -15.303 1.00 87.04 27 ASP B C 1
ATOM 1301 O O . ASP B 1 27 ? 88.686 60.769 -14.599 1.00 85.67 27 ASP B O 1
ATOM 1306 N N . PRO B 1 28 ? 90.475 59.770 -15.530 1.00 86.63 28 PRO B N 1
ATOM 1307 C CA . PRO B 1 28 ? 90.182 58.446 -14.971 1.00 86.78 28 PRO B CA 1
ATOM 1308 C C . PRO B 1 28 ? 89.799 58.496 -13.489 1.00 87.39 28 PRO B C 1
ATOM 1309 O O . PRO B 1 28 ? 89.150 57.587 -12.967 1.00 85.62 28 PRO B O 1
ATOM 1313 N N . THR B 1 29 ? 90.196 59.574 -12.822 1.00 88.88 29 THR B N 1
ATOM 1314 C CA . THR B 1 29 ? 89.914 59.733 -11.403 1.00 90.86 29 THR B CA 1
ATOM 1315 C C . THR B 1 29 ? 88.538 60.363 -11.154 1.00 92.09 29 THR B C 1
ATOM 1316 O O . THR B 1 29 ? 87.600 59.665 -10.758 1.00 93.66 29 THR B O 1
ATOM 1320 N N . LYS B 1 30 ? 88.420 61.673 -11.379 1.00 91.26 30 LYS B N 1
ATOM 1321 C CA . LYS B 1 30 ? 87.154 62.383 -11.176 1.00 90.33 30 LYS B CA 1
ATOM 1322 C C . LYS B 1 30 ? 86.397 62.485 -12.505 1.00 89.52 30 LYS B C 1
ATOM 1323 O O . LYS B 1 30 ? 86.529 63.479 -13.222 1.00 90.42 30 LYS B O 1
ATOM 1325 N N . PRO B 1 31 ? 85.567 61.471 -12.836 1.00 87.71 31 PRO B N 1
ATOM 1326 C CA . PRO B 1 31 ? 84.805 61.460 -14.092 1.00 85.39 31 PRO B CA 1
ATOM 1327 C C . PRO B 1 31 ? 83.579 62.372 -14.166 1.00 82.65 31 PRO B C 1
ATOM 1328 O O . PRO B 1 31 ? 83.059 62.845 -13.152 1.00 83.03 31 PRO B O 1
ATOM 1332 N N . ILE B 1 32 ? 83.134 62.607 -15.394 1.00 78.48 32 ILE B N 1
ATOM 1333 C CA . ILE B 1 32 ? 81.959 63.416 -15.662 1.00 73.24 32 ILE B CA 1
ATOM 1334 C C . ILE B 1 32 ? 81.064 62.524 -16.519 1.00 71.56 32 ILE B C 1
ATOM 1335 O O . ILE B 1 32 ? 81.410 62.199 -17.649 1.00 72.29 32 ILE B O 1
ATOM 1340 N N . VAL B 1 33 ? 79.929 62.107 -15.965 1.00 69.05 33 VAL B N 1
ATOM 1341 C CA . VAL B 1 33 ? 79.000 61.230 -16.673 1.00 66.66 33 VAL B CA 1
ATOM 1342 C C . VAL B 1 33 ? 77.909 61.973 -17.455 1.00 66.28 33 VAL B C 1
ATOM 1343 O O . VAL B 1 33 ? 77.258 62.873 -16.932 1.00 67.63 33 VAL B O 1
ATOM 1347 N N . VAL B 1 34 ? 77.719 61.587 -18.713 1.00 64.97 34 VAL B N 1
ATOM 1348 C CA . VAL B 1 34 ? 76.700 62.191 -19.574 1.00 64.50 34 VAL B CA 1
ATOM 1349 C C . VAL B 1 34 ? 75.643 61.127 -19.813 1.00 64.14 34 VAL B C 1
ATOM 1350 O O . VAL B 1 34 ? 75.977 59.959 -19.967 1.00 64.23 34 VAL B O 1
ATOM 1354 N N . THR B 1 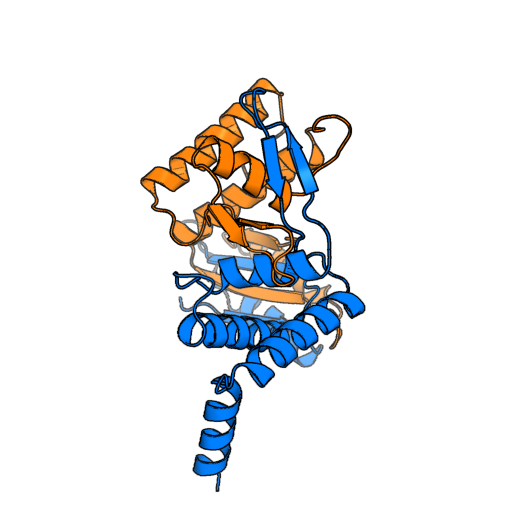35 ? 74.371 61.506 -19.847 1.00 63.85 35 THR B N 1
ATOM 1355 C CA . THR B 1 35 ? 73.341 60.501 -20.064 1.00 64.67 35 THR B CA 1
ATOM 1356 C C . THR B 1 35 ? 72.154 60.990 -20.866 1.00 63.87 35 THR B C 1
ATOM 1357 O O . THR B 1 35 ? 71.476 61.943 -20.491 1.00 64.75 35 THR B O 1
ATOM 1361 N N . ILE B 1 36 ? 71.906 60.317 -21.978 1.00 62.97 36 ILE B N 1
ATOM 1362 C CA . ILE B 1 36 ? 70.780 60.651 -22.823 1.00 62.34 36 ILE B CA 1
ATOM 1363 C C . ILE B 1 36 ? 69.653 59.730 -22.347 1.00 63.71 36 ILE B C 1
ATOM 1364 O O . ILE B 1 36 ? 69.907 58.625 -21.861 1.00 63.23 36 ILE B O 1
ATOM 1369 N N . GLN B 1 37 ? 68.414 60.190 -22.466 1.00 65.07 37 GLN B N 1
ATOM 1370 C CA . GLN B 1 37 ? 67.269 59.400 -22.042 1.00 66.79 37 GLN B CA 1
ATOM 1371 C C . GLN B 1 37 ? 66.014 60.212 -22.273 1.00 68.11 37 GLN B C 1
ATOM 1372 O O . GLN B 1 37 ? 66.044 61.437 -22.208 1.00 67.58 37 GLN B O 1
ATOM 1378 N N . GLU B 1 38 ? 64.905 59.536 -22.536 1.00 70.63 38 GLU B N 1
ATOM 1379 C CA . GLU B 1 38 ? 63.658 60.246 -22.763 1.00 73.68 38 GLU B CA 1
ATOM 1380 C C . GLU B 1 38 ? 63.006 60.647 -21.441 1.00 72.33 38 GLU B C 1
ATOM 1381 O O . GLU B 1 38 ? 63.253 60.042 -20.398 1.00 70.92 38 GLU B O 1
ATOM 1387 N N . ARG B 1 39 ? 62.166 61.670 -21.489 1.00 72.57 39 ARG B N 1
ATOM 1388 C CA . ARG B 1 39 ? 61.510 62.156 -20.281 1.00 74.81 39 ARG B CA 1
ATOM 1389 C C . ARG B 1 39 ? 60.419 61.283 -19.686 1.00 75.32 39 ARG B C 1
ATOM 1390 O O . ARG B 1 39 ? 59.687 60.610 -20.404 1.00 76.33 39 ARG B O 1
ATOM 1398 N N . ASN B 1 40 ? 60.316 61.305 -18.362 1.00 76.02 40 ASN B N 1
ATOM 1399 C CA . ASN B 1 40 ? 59.274 60.571 -17.650 1.00 77.24 40 ASN B CA 1
ATOM 1400 C C . ASN B 1 40 ? 59.037 61.270 -16.311 1.00 78.14 40 ASN B C 1
ATOM 1401 O O . ASN B 1 40 ? 59.954 61.874 -15.753 1.00 78.36 40 ASN B O 1
ATOM 1406 N N . ARG B 1 41 ? 57.810 61.192 -15.801 1.00 79.15 41 ARG B N 1
ATOM 1407 C CA . ARG B 1 41 ? 57.462 61.847 -14.540 1.00 79.72 41 ARG B CA 1
ATOM 1408 C C . ARG B 1 41 ? 58.481 61.594 -13.432 1.00 79.85 41 ARG B C 1
ATOM 1409 O O . ARG B 1 41 ? 59.049 62.536 -12.874 1.00 79.99 41 ARG B O 1
ATOM 1411 N N . SER B 1 42 ? 58.711 60.322 -13.122 1.00 79.47 42 SER B N 1
ATOM 1412 C CA . SER B 1 42 ? 59.649 59.950 -12.074 1.00 79.47 42 SER B CA 1
ATOM 1413 C C . SER B 1 42 ? 60.927 60.779 -12.144 1.00 79.68 42 SER B C 1
ATOM 1414 O O . SER B 1 42 ? 61.332 61.380 -11.151 1.00 79.82 42 SER B O 1
ATOM 1417 N N . LEU B 1 43 ? 61.553 60.815 -13.320 1.00 79.65 43 LEU B N 1
ATOM 1418 C CA . LEU B 1 43 ? 62.785 61.579 -13.524 1.00 78.62 43 LEU B CA 1
ATOM 1419 C C . LEU B 1 43 ? 62.530 63.074 -13.460 1.00 78.55 43 LEU B C 1
ATOM 1420 O O . LEU B 1 43 ? 63.385 63.838 -13.017 1.00 79.33 43 LEU B O 1
ATOM 1425 N N . ASP B 1 44 ? 61.364 63.502 -13.920 1.00 78.11 44 ASP B N 1
ATOM 1426 C CA . ASP B 1 44 ? 61.061 64.914 -13.881 1.00 78.54 44 ASP B CA 1
ATOM 1427 C C . ASP B 1 44 ? 60.784 65.361 -12.452 1.00 78.50 44 ASP B C 1
ATOM 1428 O O . ASP B 1 44 ? 60.842 66.551 -12.159 1.00 80.42 44 ASP B O 1
ATOM 1433 N N . GLN B 1 45 ? 60.499 64.414 -11.559 1.00 75.99 45 GLN B N 1
ATOM 1434 C CA . GLN B 1 45 ? 60.246 64.757 -10.164 1.00 74.08 45 GLN B CA 1
ATOM 1435 C C . GLN B 1 45 ? 61.571 65.020 -9.476 1.00 72.69 45 GLN B C 1
ATOM 1436 O O . GLN B 1 45 ? 61.734 66.013 -8.771 1.00 71.97 45 GLN B O 1
ATOM 1442 N N . ASN B 1 46 ? 62.515 64.109 -9.679 1.00 71.07 46 ASN B N 1
ATOM 1443 C CA . ASN B 1 46 ? 63.832 64.245 -9.087 1.00 70.97 46 ASN B CA 1
ATOM 1444 C C . ASN B 1 46 ? 64.572 65.448 -9.627 1.00 69.25 46 ASN B C 1
ATOM 1445 O O . ASN B 1 46 ? 65.411 66.025 -8.949 1.00 69.19 46 ASN B O 1
ATOM 1450 N N . ARG B 1 47 ? 64.277 65.829 -10.857 1.00 68.74 47 ARG B N 1
ATOM 1451 C CA . ARG B 1 47 ? 64.934 66.999 -11.415 1.00 68.37 47 ARG B CA 1
ATOM 1452 C C . ARG B 1 47 ? 64.419 68.234 -10.666 1.00 66.37 47 ARG B C 1
ATOM 1453 O O . ARG B 1 47 ? 65.199 69.086 -10.233 1.00 65.61 47 ARG B O 1
ATOM 1461 N N . LYS B 1 48 ? 63.099 68.311 -10.511 1.00 64.03 48 LYS B N 1
ATOM 1462 C CA . LYS B 1 48 ? 62.468 69.435 -9.837 1.00 61.81 48 LYS B CA 1
ATOM 1463 C C . LYS B 1 48 ? 62.792 69.445 -8.347 1.00 60.00 48 LYS B C 1
ATOM 1464 O O . LYS B 1 48 ? 62.998 70.510 -7.766 1.00 60.11 48 LYS B O 1
ATOM 1470 N N . LEU B 1 49 ? 62.837 68.269 -7.727 1.00 57.58 49 LEU B N 1
ATOM 1471 C CA . LEU B 1 49 ? 63.145 68.193 -6.300 1.00 56.20 49 LEU B CA 1
ATOM 1472 C C . LEU B 1 49 ? 64.511 68.819 -6.037 1.00 55.87 49 LEU B C 1
ATOM 1473 O O . LEU B 1 49 ? 64.637 69.808 -5.316 1.00 55.98 49 LEU B O 1
ATOM 1478 N N . TRP B 1 50 ? 65.536 68.237 -6.641 1.00 55.04 50 TRP B N 1
ATOM 1479 C CA . TRP B 1 50 ? 66.888 68.722 -6.467 1.00 52.74 50 TRP B CA 1
ATOM 1480 C C . TRP B 1 50 ? 67.071 70.168 -6.886 1.00 52.01 50 TRP B C 1
ATOM 1481 O O . TRP B 1 50 ? 67.964 70.845 -6.386 1.00 54.33 50 TRP B O 1
ATOM 1492 N N . ALA B 1 51 ? 66.226 70.658 -7.783 1.00 50.38 51 ALA B N 1
ATOM 1493 C CA . ALA B 1 51 ? 66.365 72.038 -8.225 1.00 49.74 51 ALA B CA 1
ATOM 1494 C C . ALA B 1 51 ? 65.983 72.974 -7.101 1.00 49.75 51 ALA B C 1
ATOM 1495 O O . ALA B 1 51 ? 66.700 73.925 -6.826 1.00 50.04 51 ALA B O 1
ATOM 1497 N N . CYS B 1 52 ? 64.853 72.697 -6.454 1.00 51.54 52 CYS B N 1
ATOM 1498 C CA . CYS B 1 52 ? 64.366 73.518 -5.346 1.00 52.26 52 CYS B CA 1
ATOM 1499 C C . CYS B 1 52 ? 65.296 73.424 -4.159 1.00 50.48 52 CYS B C 1
ATOM 1500 O O . CYS B 1 52 ? 65.580 74.426 -3.513 1.00 52.16 52 CYS B O 1
ATOM 1503 N N . LEU B 1 53 ? 65.755 72.216 -3.860 1.00 47.00 53 LEU B N 1
ATOM 1504 C CA . LEU B 1 53 ? 66.666 72.022 -2.745 1.00 45.31 53 LEU B CA 1
ATOM 1505 C C . LEU B 1 53 ? 67.932 72.859 -2.964 1.00 45.49 53 LEU B C 1
ATOM 1506 O O . LEU B 1 53 ? 68.484 73.431 -2.016 1.00 45.45 53 LEU B O 1
ATOM 1511 N N . GLY B 1 54 ? 68.374 72.939 -4.218 1.00 45.06 54 GLY B N 1
ATOM 1512 C CA . GLY B 1 54 ? 69.561 73.707 -4.549 1.00 44.30 54 GLY B CA 1
ATOM 1513 C C . GLY B 1 54 ? 69.349 75.181 -4.289 1.00 43.65 54 GLY B C 1
ATOM 1514 O O . GLY B 1 54 ? 70.241 75.850 -3.793 1.00 43.66 54 GLY B O 1
ATOM 1515 N N . ASP B 1 55 ? 68.157 75.672 -4.618 1.00 44.46 55 ASP B N 1
ATOM 1516 C CA . ASP B 1 55 ? 67.778 77.076 -4.430 1.00 45.28 55 ASP B CA 1
ATOM 1517 C C . ASP B 1 55 ? 67.706 77.430 -2.960 1.00 44.72 55 ASP B C 1
ATOM 1518 O O . ASP B 1 55 ? 68.249 78.454 -2.535 1.00 43.90 55 ASP B O 1
ATOM 1523 N N . VAL B 1 56 ? 67.010 76.581 -2.202 1.00 44.42 56 VAL B N 1
ATOM 1524 C CA . VAL B 1 56 ? 66.843 76.742 -0.760 1.00 41.73 56 VAL B CA 1
ATOM 1525 C C . VAL B 1 56 ? 68.220 76.646 -0.120 1.00 41.48 56 VAL B C 1
ATOM 1526 O O . VAL B 1 56 ? 68.578 77.418 0.769 1.00 41.16 56 VAL B O 1
ATOM 1530 N N . SER B 1 57 ? 68.997 75.693 -0.602 1.00 41.26 57 SER B N 1
ATOM 1531 C CA . SER B 1 57 ? 70.335 75.489 -0.096 1.00 41.82 57 SER B CA 1
ATOM 1532 C C . SER B 1 57 ? 71.133 76.776 -0.141 1.00 41.05 57 SER B C 1
ATOM 1533 O O . SER B 1 57 ? 71.577 77.281 0.885 1.00 39.80 57 SER B O 1
ATOM 1536 N N . ARG B 1 58 ? 71.294 77.287 -1.357 1.00 42.44 58 ARG B N 1
ATOM 1537 C CA . ARG B 1 58 ? 72.047 78.503 -1.645 1.00 43.27 58 ARG B CA 1
ATOM 1538 C C . ARG B 1 58 ? 71.468 79.775 -1.080 1.00 44.00 58 ARG B C 1
ATOM 1539 O O . ARG B 1 58 ? 72.209 80.716 -0.833 1.00 44.19 58 ARG B O 1
ATOM 1547 N N . GLN B 1 59 ? 70.155 79.813 -0.874 1.00 45.29 59 GLN B N 1
ATOM 1548 C CA . GLN B 1 59 ? 69.508 81.035 -0.391 1.00 45.45 59 GLN B CA 1
ATOM 1549 C C . GLN B 1 59 ? 69.088 81.134 1.077 1.00 44.88 59 GLN B C 1
ATOM 1550 O O . GLN B 1 59 ? 69.087 82.231 1.647 1.00 44.41 59 GLN B O 1
ATOM 1556 N N . VAL B 1 60 ? 68.723 80.013 1.693 1.00 45.01 60 VAL B N 1
ATOM 1557 C CA . VAL B 1 60 ? 68.289 80.071 3.079 1.00 44.49 60 VAL B CA 1
ATOM 1558 C C . VAL B 1 60 ? 69.349 79.607 4.065 1.00 45.98 60 VAL B C 1
ATOM 1559 O O . VAL B 1 60 ? 69.904 78.513 3.942 1.00 45.89 60 VAL B O 1
ATOM 1563 N N . GLU B 1 61 ? 69.632 80.472 5.036 1.00 47.64 61 GLU B N 1
ATOM 1564 C CA . GLU B 1 61 ? 70.592 80.177 6.085 1.00 47.29 61 GLU B CA 1
ATOM 1565 C C . GLU B 1 61 ? 69.784 79.519 7.202 1.00 46.80 61 GLU B C 1
ATOM 1566 O O . GLU B 1 61 ? 68.701 79.991 7.571 1.00 46.79 61 GLU B O 1
ATOM 1572 N N . TRP B 1 62 ? 70.299 78.420 7.734 1.00 44.58 62 TRP B N 1
ATOM 1573 C CA . TRP B 1 62 ? 69.589 77.719 8.784 1.00 42.67 62 TRP B CA 1
ATOM 1574 C C . TRP B 1 62 ? 70.323 77.804 10.111 1.00 42.48 62 TRP B C 1
ATOM 1575 O O . TRP B 1 62 ? 71.308 77.100 10.340 1.00 41.60 62 TRP B O 1
ATOM 1586 N N . HIS B 1 63 ? 69.846 78.681 10.982 1.00 43.59 63 HIS B N 1
ATOM 1587 C CA . HIS B 1 63 ? 70.445 78.809 12.297 1.00 46.22 63 HIS B CA 1
ATOM 1588 C C . HIS B 1 63 ? 71.971 78.944 12.267 1.00 47.45 63 HIS B C 1
ATOM 1589 O O . HIS B 1 63 ? 72.683 78.167 12.916 1.00 46.42 63 HIS B O 1
ATOM 1596 N N . GLY B 1 64 ? 72.464 79.923 11.507 1.00 48.04 64 GLY B N 1
ATOM 1597 C CA . GLY B 1 64 ? 73.897 80.165 11.446 1.00 49.42 64 GLY B CA 1
ATOM 1598 C C . GLY B 1 64 ? 74.711 79.247 10.562 1.00 50.23 64 GLY B C 1
ATOM 1599 O O . GLY B 1 64 ? 75.936 79.375 10.470 1.00 51.03 64 GLY B O 1
ATOM 1600 N N . ARG B 1 65 ? 74.037 78.314 9.904 1.00 50.64 65 ARG B N 1
ATOM 1601 C CA . ARG B 1 65 ? 74.715 77.380 9.019 1.00 49.76 65 ARG B CA 1
ATOM 1602 C C . ARG B 1 65 ? 74.121 77.399 7.622 1.00 48.12 65 ARG B C 1
ATOM 1603 O O . ARG B 1 65 ? 73.006 77.864 7.406 1.00 48.74 65 ARG B O 1
ATOM 1611 N N . TRP B 1 66 ? 74.878 76.894 6.664 1.00 46.89 66 TRP B N 1
ATOM 1612 C CA . TRP B 1 66 ? 74.383 76.798 5.302 1.00 45.24 66 TRP B CA 1
ATOM 1613 C C . TRP B 1 66 ? 74.377 75.309 4.997 1.00 44.18 66 TRP B C 1
ATOM 1614 O O . TRP B 1 66 ? 75.432 74.678 4.990 1.00 44.62 66 TRP B O 1
ATOM 1625 N N . LEU B 1 67 ? 73.198 74.735 4.784 1.00 42.97 67 LEU B N 1
ATOM 1626 C CA . LEU B 1 67 ? 73.114 73.306 4.502 1.00 42.78 67 LEU B CA 1
ATOM 1627 C C . LEU B 1 67 ? 73.139 73.057 3.006 1.00 43.93 67 LEU B C 1
ATOM 1628 O O . LEU B 1 67 ? 72.655 73.880 2.242 1.00 46.21 67 LEU B O 1
ATOM 1633 N N . ASP B 1 68 ? 73.710 71.938 2.575 1.00 45.09 68 ASP B N 1
ATOM 1634 C CA . ASP B 1 68 ? 73.725 71.641 1.149 1.00 47.01 68 ASP B CA 1
ATOM 1635 C C . ASP B 1 68 ? 72.369 71.009 0.823 1.00 47.10 68 ASP B C 1
ATOM 1636 O O . ASP B 1 68 ? 71.562 70.787 1.722 1.00 47.09 68 ASP B O 1
ATOM 1641 N N . ALA B 1 69 ? 72.119 70.708 -0.448 1.00 47.55 69 ALA B N 1
ATOM 1642 C CA . ALA B 1 69 ? 70.832 70.137 -0.855 1.00 46.14 69 ALA B CA 1
ATOM 1643 C C . ALA B 1 69 ? 70.447 68.862 -0.146 1.00 45.35 69 ALA B C 1
ATOM 1644 O O . ALA B 1 69 ? 69.281 68.676 0.169 1.00 44.55 69 ALA B O 1
ATOM 1646 N N . GLU B 1 70 ? 71.419 67.982 0.092 1.00 46.64 70 GLU B N 1
ATOM 1647 C CA . GLU B 1 70 ? 71.165 66.708 0.770 1.00 49.07 70 GLU B CA 1
ATOM 1648 C C . GLU B 1 70 ? 70.729 66.894 2.223 1.00 48.72 70 GLU B C 1
ATOM 1649 O O . GLU B 1 70 ? 69.837 66.189 2.717 1.00 48.69 70 GLU B O 1
ATOM 1655 N N . SER B 1 71 ? 71.371 67.840 2.907 1.00 47.96 71 SER B N 1
ATOM 1656 C CA . SER B 1 71 ? 71.037 68.143 4.287 1.00 45.19 71 SER B CA 1
ATOM 1657 C C . SER B 1 71 ? 69.616 68.650 4.333 1.00 43.44 71 SER B C 1
ATOM 1658 O O . SER B 1 71 ? 68.831 68.174 5.138 1.00 43.69 71 SER B O 1
ATOM 1661 N N . TRP B 1 72 ? 69.290 69.614 3.471 1.00 41.50 72 TRP B N 1
ATOM 1662 C CA . TRP B 1 72 ? 67.939 70.173 3.410 1.00 41.64 72 TRP B CA 1
ATOM 1663 C C . TRP B 1 72 ? 66.887 69.106 3.088 1.00 42.49 72 TRP B C 1
ATOM 1664 O O . TRP B 1 72 ? 65.739 69.202 3.542 1.00 39.95 72 TRP B O 1
ATOM 1675 N N . LYS B 1 73 ? 67.278 68.096 2.307 1.00 43.74 73 LYS B N 1
ATOM 1676 C CA . LYS B 1 73 ? 66.367 67.011 1.950 1.00 45.98 73 LYS B CA 1
ATOM 1677 C C . LYS B 1 73 ? 65.977 66.279 3.235 1.00 45.83 73 LYS B C 1
ATOM 1678 O O . LYS B 1 73 ? 64.799 65.991 3.475 1.00 44.92 73 LYS B O 1
ATOM 1684 N N . CYS B 1 74 ? 66.983 66.006 4.064 1.00 46.16 74 CYS B N 1
ATOM 1685 C CA . CYS B 1 74 ? 66.790 65.331 5.352 1.00 46.34 74 CYS B CA 1
ATO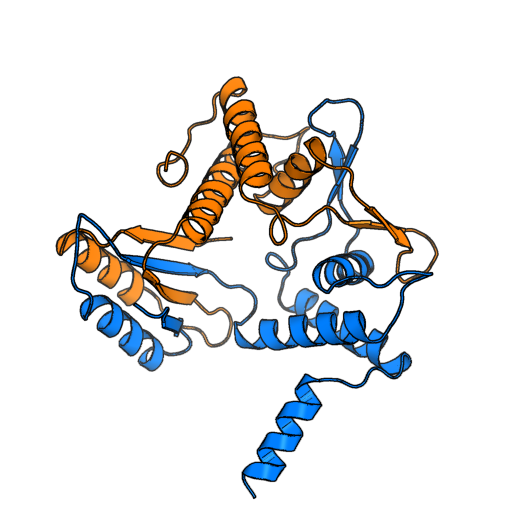M 1686 C C . CYS B 1 74 ? 65.875 66.148 6.294 1.00 44.66 74 CYS B C 1
ATOM 1687 O O . CYS B 1 74 ? 65.020 65.588 6.977 1.00 44.19 74 CYS B O 1
ATOM 1690 N N . VAL B 1 75 ? 66.060 67.469 6.319 1.00 44.13 75 VAL B N 1
ATOM 1691 C CA . VAL B 1 75 ? 65.259 68.360 7.159 1.00 42.64 75 VAL B CA 1
ATOM 1692 C C . VAL B 1 75 ? 63.800 68.419 6.697 1.00 43.72 75 VAL B C 1
ATOM 1693 O O . VAL B 1 75 ? 62.891 68.557 7.522 1.00 44.38 75 VAL B O 1
ATOM 1697 N N . PHE B 1 76 ? 63.587 68.308 5.383 1.00 42.86 76 PHE B N 1
ATOM 1698 C CA . PHE B 1 76 ? 62.251 68.373 4.803 1.00 40.09 76 PHE B CA 1
ATOM 1699 C C . PHE B 1 76 ? 61.466 67.081 4.899 1.00 39.76 76 PHE B C 1
ATOM 1700 O O . PHE B 1 76 ? 60.299 67.084 5.282 1.00 39.03 76 PHE B O 1
ATOM 1708 N N . THR B 1 77 ? 62.093 65.970 4.548 1.00 39.64 77 THR B N 1
ATOM 1709 C CA . THR B 1 77 ? 61.376 64.713 4.622 1.00 41.03 77 THR B CA 1
ATOM 1710 C C . THR B 1 77 ? 61.025 64.489 6.075 1.00 39.91 77 THR B C 1
ATOM 1711 O O . THR B 1 77 ? 59.992 63.917 6.394 1.00 41.62 77 THR B O 1
ATOM 1715 N N . ALA B 1 78 ? 61.878 64.979 6.962 1.00 39.25 78 ALA B N 1
ATOM 1716 C CA . ALA B 1 78 ? 61.658 64.813 8.395 1.00 39.21 78 ALA B CA 1
ATOM 1717 C C . ALA B 1 78 ? 60.482 65.629 8.922 1.00 38.87 78 ALA B C 1
ATOM 1718 O O . ALA B 1 78 ? 59.957 65.348 9.987 1.00 37.06 78 ALA B O 1
ATOM 1720 N N . ALA B 1 79 ? 60.074 66.653 8.187 1.00 39.67 79 ALA B N 1
ATOM 1721 C CA . ALA B 1 79 ? 58.942 67.446 8.629 1.00 41.06 79 ALA B CA 1
ATOM 1722 C C . ALA B 1 79 ? 57.713 66.612 8.308 1.00 42.26 79 ALA B C 1
ATOM 1723 O O . ALA B 1 79 ? 56.637 66.834 8.854 1.00 44.87 79 ALA B O 1
ATOM 1725 N N . LEU B 1 80 ? 57.892 65.633 7.430 1.00 42.36 80 LEU B N 1
ATOM 1726 C CA . LEU B 1 80 ? 56.786 64.793 7.011 1.00 44.14 80 LEU B CA 1
ATOM 1727 C C . LEU B 1 80 ? 56.807 63.398 7.613 1.00 46.60 80 LEU B C 1
ATOM 1728 O O . LEU B 1 80 ? 55.787 62.720 7.646 1.00 47.37 80 LEU B O 1
ATOM 1733 N N . LYS B 1 81 ? 57.962 62.958 8.087 1.00 48.74 81 LYS B N 1
ATOM 1734 C CA . LYS B 1 81 ? 58.042 61.639 8.688 1.00 51.29 81 LYS B CA 1
ATOM 1735 C C . LYS B 1 81 ? 59.259 61.503 9.581 1.00 50.88 81 LYS B C 1
ATOM 1736 O O . LYS B 1 81 ? 60.405 61.762 9.180 1.00 49.81 81 LYS B O 1
ATOM 1742 N N . GLN B 1 82 ? 58.992 61.091 10.811 1.00 50.19 82 GLN B N 1
ATOM 1743 C CA . GLN B 1 82 ? 60.047 60.918 11.788 1.00 48.59 82 GLN B CA 1
ATOM 1744 C C . GLN B 1 82 ? 61.119 59.986 11.303 1.00 46.11 82 GLN B C 1
ATOM 1745 O O . GLN B 1 82 ? 60.863 59.086 10.500 1.00 47.00 82 GLN B O 1
ATOM 1751 N N . GLN B 1 83 ? 62.321 60.223 11.815 1.00 43.50 83 GLN B N 1
ATOM 1752 C CA . GLN B 1 83 ? 63.505 59.460 11.475 1.00 42.09 83 GLN B CA 1
ATOM 1753 C C . GLN B 1 83 ? 63.571 58.216 12.338 1.00 40.55 83 GLN B C 1
ATOM 1754 O O . GLN B 1 83 ? 62.941 58.140 13.375 1.00 41.53 83 GLN B O 1
ATOM 1760 N N . ASP B 1 84 ? 64.327 57.233 11.901 1.00 41.43 84 ASP B N 1
ATOM 1761 C CA . ASP B 1 84 ? 64.473 56.026 12.680 1.00 44.52 84 ASP B CA 1
ATOM 1762 C C . ASP B 1 84 ? 65.758 56.070 13.466 1.00 43.07 84 ASP B C 1
ATOM 1763 O O . ASP B 1 84 ? 66.641 56.852 13.157 1.00 43.74 84 ASP B O 1
ATOM 1768 N N . VAL B 1 85 ? 65.864 55.225 14.483 1.00 40.27 85 VAL B N 1
ATOM 1769 C CA . VAL B 1 85 ? 67.071 55.185 15.283 1.00 38.89 85 VAL B CA 1
ATOM 1770 C C . VAL B 1 85 ? 67.460 53.742 15.573 1.00 39.47 85 VAL B C 1
ATOM 1771 O O . VAL B 1 85 ? 66.668 52.980 16.134 1.00 41.85 85 VAL B O 1
ATOM 1775 N N . VAL B 1 86 ? 68.675 53.377 15.158 1.00 38.87 86 VAL B N 1
ATOM 1776 C CA . VAL B 1 86 ? 69.240 52.047 15.383 1.00 36.20 86 VAL B CA 1
ATOM 1777 C C . VAL B 1 86 ? 70.573 52.265 16.113 1.00 38.43 86 VAL B C 1
ATOM 1778 O O . VAL B 1 86 ? 71.139 53.360 16.076 1.00 38.56 86 VAL B O 1
ATOM 1782 N N . PRO B 1 87 ? 71.091 51.228 16.792 1.00 39.61 87 PRO B N 1
ATOM 1783 C CA . PRO B 1 87 ? 72.361 51.354 17.520 1.00 40.41 87 PRO B CA 1
ATOM 1784 C C . PRO B 1 87 ? 73.533 51.632 16.592 1.00 43.17 87 PRO B C 1
ATOM 1785 O O . PRO B 1 87 ? 73.528 51.224 15.427 1.00 43.32 87 PRO B O 1
ATOM 1789 N N . ASN B 1 88 ? 74.535 52.333 17.106 1.00 46.06 88 ASN B N 1
ATOM 1790 C CA . ASN B 1 88 ? 75.717 52.641 16.305 1.00 48.66 88 ASN B CA 1
ATOM 1791 C C . ASN B 1 88 ? 76.584 51.382 16.351 1.00 48.90 88 ASN B C 1
ATOM 1792 O O . ASN B 1 88 ? 76.406 50.541 17.240 1.00 49.31 88 ASN B O 1
ATOM 1797 N N . LEU B 1 89 ? 77.509 51.246 15.402 1.00 48.92 89 LEU B N 1
ATOM 1798 C CA . LEU B 1 89 ? 78.370 50.061 15.342 1.00 50.77 89 LEU B CA 1
ATOM 1799 C C . LEU B 1 89 ? 79.123 49.753 16.630 1.00 51.93 89 LEU B C 1
ATOM 1800 O O . LEU B 1 89 ? 79.261 48.586 17.017 1.00 53.30 89 LEU B O 1
ATOM 1805 N N . ALA B 1 90 ? 79.611 50.797 17.289 1.00 53.03 90 ALA B N 1
ATOM 1806 C CA . ALA B 1 90 ? 80.351 50.631 18.531 1.00 53.45 90 ALA B CA 1
ATOM 1807 C C . ALA B 1 90 ? 79.469 50.102 19.666 1.00 53.83 90 ALA B C 1
ATOM 1808 O O . ALA B 1 90 ? 79.972 49.512 20.621 1.00 55.60 90 ALA B O 1
ATOM 1810 N N . GLY B 1 91 ? 78.159 50.327 19.562 1.00 51.67 91 GLY B N 1
ATOM 1811 C CA . GLY B 1 91 ? 77.247 49.870 20.592 1.00 48.41 91 GLY B CA 1
ATOM 1812 C C . GLY B 1 91 ? 77.287 50.742 21.831 1.00 47.56 91 GLY B C 1
ATOM 1813 O O . GLY B 1 91 ? 76.935 50.297 22.919 1.00 50.24 91 GLY B O 1
ATOM 1814 N N . ASN B 1 92 ? 77.722 51.985 21.671 1.00 45.70 92 ASN B N 1
ATOM 1815 C CA . ASN B 1 92 ? 77.786 52.917 22.782 1.00 43.97 92 ASN B CA 1
ATOM 1816 C C . ASN B 1 92 ? 77.074 54.218 22.422 1.00 43.53 92 ASN B C 1
ATOM 1817 O O . ASN B 1 92 ? 77.276 55.242 23.058 1.00 44.29 92 ASN B O 1
ATOM 1822 N N . GLY B 1 93 ? 76.243 54.174 21.392 1.00 43.18 93 GLY B N 1
ATOM 1823 C CA . GLY B 1 93 ? 75.518 55.356 20.964 1.00 40.98 93 GLY B CA 1
ATOM 1824 C C . GLY B 1 93 ? 74.430 54.935 20.000 1.00 41.79 93 GLY B C 1
ATOM 1825 O O . GLY B 1 93 ? 73.868 53.835 20.108 1.00 42.20 93 GLY B O 1
ATOM 1826 N N . PHE B 1 94 ? 74.134 55.780 19.032 1.00 38.95 94 PHE B N 1
ATOM 1827 C CA . PHE B 1 94 ? 73.087 55.424 18.104 1.00 38.53 94 PHE B CA 1
ATOM 1828 C C . PHE B 1 94 ? 73.308 56.191 16.845 1.00 37.60 94 PHE B C 1
ATOM 1829 O O . PHE B 1 94 ? 74.186 57.035 16.788 1.00 38.88 94 PHE B O 1
ATOM 1837 N N . VAL B 1 95 ? 72.504 55.892 15.834 1.00 37.35 95 VAL B N 1
ATOM 1838 C CA . VAL B 1 95 ? 72.576 56.585 14.560 1.00 37.81 95 VAL B CA 1
ATOM 1839 C C . VAL B 1 95 ? 71.151 56.797 14.081 1.00 37.61 95 VAL B C 1
ATOM 1840 O O . VAL B 1 95 ? 70.299 55.933 14.269 1.00 34.51 95 VAL B O 1
ATOM 1844 N N . VAL B 1 96 ? 70.879 57.964 13.500 1.00 39.24 96 VAL B N 1
ATOM 1845 C CA . VAL B 1 96 ? 69.536 58.228 13.010 1.00 40.28 96 VAL B CA 1
ATOM 1846 C C . VAL B 1 96 ? 69.500 58.062 11.500 1.00 42.73 96 VAL B C 1
ATOM 1847 O O . VAL B 1 96 ? 70.449 58.400 10.794 1.00 42.76 96 VAL B O 1
ATOM 1851 N N . ILE B 1 97 ? 68.386 57.516 11.030 1.00 45.78 97 ILE B N 1
ATOM 1852 C CA . ILE B 1 97 ? 68.160 57.250 9.627 1.00 48.01 97 ILE B CA 1
ATOM 1853 C C . ILE B 1 97 ? 66.844 57.865 9.164 1.00 53.08 97 ILE B C 1
ATOM 1854 O O . ILE B 1 97 ? 65.767 57.494 9.639 1.00 54.69 97 ILE B O 1
ATOM 1859 N N . GLY B 1 98 ? 66.926 58.807 8.235 1.00 57.15 98 GLY B N 1
ATOM 1860 C CA . GLY B 1 98 ? 65.715 59.425 7.736 1.00 62.08 98 GLY B CA 1
ATOM 1861 C C . GLY B 1 98 ? 65.103 58.547 6.662 1.00 65.46 98 GLY B C 1
ATOM 1862 O O . GLY B 1 98 ? 65.754 57.623 6.154 1.00 66.19 98 GLY B O 1
ATOM 1863 N N . GLN B 1 99 ? 63.846 58.818 6.324 1.00 67.86 99 GLN B N 1
ATOM 1864 C CA . 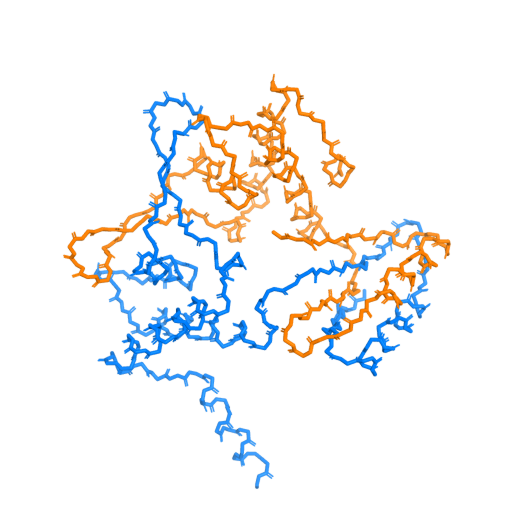GLN B 1 99 ? 63.162 58.057 5.284 1.00 69.45 99 GLN B CA 1
ATOM 1865 C C . GLN B 1 99 ? 63.776 58.456 3.939 1.00 70.16 99 GLN B C 1
ATOM 1866 O O . GLN B 1 99 ? 64.247 59.587 3.770 1.00 69.81 99 GLN B O 1
ATOM 1872 N N . SER B 1 100 ? 63.780 57.528 2.989 1.00 72.25 100 SER B N 1
ATOM 1873 C CA . SER B 1 100 ? 64.331 57.817 1.676 1.00 75.31 100 SER B CA 1
ATOM 1874 C C . SER B 1 100 ? 63.243 58.271 0.702 1.00 77.32 100 SER B C 1
ATOM 1875 O O . SER B 1 100 ? 62.081 57.846 0.784 1.00 76.85 100 SER B O 1
ATOM 1878 N N . THR B 1 101 ? 63.636 59.167 -0.199 1.00 79.47 101 THR B N 1
ATOM 1879 C CA . THR B 1 101 ? 62.742 59.708 -1.203 1.00 81.14 101 THR B CA 1
ATOM 1880 C C . THR B 1 101 ? 62.536 58.634 -2.252 1.00 82.89 101 THR B C 1
ATOM 1881 O O . THR B 1 101 ? 61.593 58.697 -3.041 1.00 83.55 101 THR B O 1
ATOM 1885 N N . SER B 1 102 ? 63.431 57.646 -2.241 1.00 84.66 102 SER B N 1
ATOM 1886 C CA . SER B 1 102 ? 63.384 56.516 -3.167 1.00 86.35 102 SER B CA 1
ATOM 1887 C C . SER B 1 102 ? 62.038 55.789 -3.095 1.00 87.48 102 SER B C 1
ATOM 1888 O O . SER B 1 102 ? 61.164 56.011 -3.938 1.00 88.67 102 SER B O 1
ATOM 1891 N N . ARG B 1 103 ? 61.864 54.917 -2.104 1.00 88.42 103 ARG B N 1
ATOM 1892 C CA . ARG B 1 103 ? 60.594 54.211 -1.976 1.00 89.93 103 ARG B CA 1
ATOM 1893 C C . ARG B 1 103 ? 59.545 55.148 -1.395 1.00 89.42 103 ARG B C 1
ATOM 1894 O O . ARG B 1 103 ? 58.964 54.890 -0.337 1.00 89.45 103 ARG B O 1
ATOM 1902 N N . MET B 1 104 ? 59.324 56.247 -2.108 1.00 88.57 104 MET B N 1
ATOM 1903 C CA . MET B 1 104 ? 58.353 57.258 -1.729 1.00 87.90 104 MET B CA 1
ATOM 1904 C C . MET B 1 104 ? 57.352 57.299 -2.891 1.00 90.09 104 MET B C 1
ATOM 1905 O O . MET B 1 104 ? 57.746 57.307 -4.067 1.00 90.07 104 MET B O 1
ATOM 1910 N N . ARG B 1 105 ? 56.061 57.304 -2.559 1.00 91.78 105 ARG B N 1
ATOM 1911 C CA . ARG B 1 105 ? 54.995 57.308 -3.563 1.00 92.80 105 ARG B CA 1
ATOM 1912 C C . ARG B 1 105 ? 54.561 58.675 -4.069 1.00 91.80 105 ARG B C 1
ATOM 1913 O O . ARG B 1 105 ? 54.402 59.619 -3.294 1.00 93.13 105 ARG B O 1
ATOM 1921 N N . VAL B 1 106 ? 54.378 58.761 -5.384 1.00 89.29 106 VAL B N 1
ATOM 1922 C CA . VAL B 1 106 ? 53.950 59.987 -6.045 1.00 86.72 106 VAL B CA 1
ATOM 1923 C C . VAL B 1 106 ? 53.136 60.903 -5.129 1.00 85.61 106 VAL B C 1
ATOM 1924 O O . VAL B 1 106 ? 53.496 62.063 -4.918 1.00 86.16 106 VAL B O 1
ATOM 1928 N N . GLY B 1 107 ? 52.048 60.378 -4.578 1.00 83.86 107 GLY B N 1
ATOM 1929 C CA . GLY B 1 107 ? 51.216 61.176 -3.698 1.00 81.14 107 GLY B CA 1
ATOM 1930 C C . GLY B 1 107 ? 52.008 61.830 -2.588 1.00 79.18 107 GLY B C 1
ATOM 1931 O O . GLY B 1 107 ? 51.942 63.043 -2.396 1.00 77.82 107 GLY B O 1
ATOM 1932 N N . GLU B 1 108 ? 52.766 61.021 -1.857 1.00 78.89 108 GLU B N 1
ATOM 1933 C CA . GLU B 1 108 ? 53.578 61.516 -0.748 1.00 78.64 108 GLU B CA 1
ATOM 1934 C C . GLU B 1 108 ? 54.895 62.108 -1.220 1.00 76.70 108 GLU B C 1
ATOM 1935 O O . GLU B 1 108 ? 55.769 62.403 -0.410 1.00 76.86 108 GLU B O 1
ATOM 1941 N N . PHE B 1 109 ? 55.048 62.254 -2.529 1.00 74.24 109 PHE B N 1
ATOM 1942 C CA . PHE B 1 109 ? 56.258 62.839 -3.078 1.00 71.44 109 PHE B CA 1
ATOM 1943 C C . PHE B 1 109 ? 55.876 64.245 -3.526 1.00 69.41 109 PHE B C 1
ATOM 1944 O O . PHE B 1 109 ? 56.686 65.166 -3.509 1.00 69.16 109 PHE B O 1
ATOM 1952 N N . ALA B 1 110 ? 54.623 64.409 -3.919 1.00 67.37 110 ALA B N 1
ATOM 1953 C CA . ALA B 1 110 ? 54.146 65.711 -4.339 1.00 65.07 110 ALA B CA 1
ATOM 1954 C C . ALA B 1 110 ? 53.953 66.537 -3.075 1.00 64.37 110 ALA B C 1
ATOM 1955 O O . ALA B 1 110 ? 53.920 67.768 -3.111 1.00 64.00 110 ALA B O 1
ATOM 1957 N N . GLU B 1 111 ? 53.829 65.848 -1.946 1.00 63.07 111 GLU B N 1
ATOM 1958 C CA . GLU B 1 111 ? 53.633 66.532 -0.678 1.00 61.83 111 GLU B CA 1
ATOM 1959 C C . GLU B 1 111 ? 54.925 67.195 -0.208 1.00 59.31 111 GLU B C 1
ATOM 1960 O O . GLU B 1 111 ? 54.902 68.292 0.358 1.00 59.49 111 GLU B O 1
ATOM 1966 N N . LEU B 1 112 ? 56.045 66.515 -0.440 1.00 55.77 112 LEU B N 1
ATOM 1967 C CA . LEU B 1 112 ? 57.358 67.026 -0.067 1.00 54.27 112 LEU B CA 1
ATOM 1968 C C . LEU B 1 112 ? 57.660 68.239 -0.928 1.00 54.39 112 LEU B C 1
ATOM 1969 O O . LEU B 1 112 ? 58.102 69.273 -0.431 1.00 53.26 112 LEU B O 1
ATOM 1974 N N . LEU B 1 113 ? 57.416 68.091 -2.229 1.00 55.52 113 LEU B N 1
ATOM 1975 C CA . LEU B 1 113 ? 57.635 69.158 -3.202 1.00 55.76 113 LEU B CA 1
ATOM 1976 C C . LEU B 1 113 ? 56.806 70.379 -2.840 1.00 55.07 113 LEU B C 1
ATOM 1977 O O . LEU B 1 113 ? 57.225 71.511 -3.047 1.00 55.10 113 LEU B O 1
ATOM 1982 N N . GLU B 1 114 ? 55.624 70.138 -2.291 1.00 55.32 114 GLU B N 1
ATOM 1983 C CA . GLU B 1 114 ? 54.741 71.223 -1.901 1.00 56.42 114 GLU B CA 1
ATOM 1984 C C . GLU B 1 114 ? 55.356 71.991 -0.732 1.00 57.03 114 GLU B C 1
ATOM 1985 O O . GLU B 1 114 ? 55.416 73.231 -0.742 1.00 59.29 114 GLU B O 1
ATOM 1987 N N . LEU B 1 115 ? 55.816 71.241 0.268 1.00 54.74 115 LEU B N 1
ATOM 1988 C CA . LEU B 1 115 ? 56.435 71.807 1.462 1.00 51.09 115 LEU B CA 1
ATOM 1989 C C . LEU B 1 115 ? 57.657 72.654 1.085 1.00 50.22 115 LEU B C 1
ATOM 1990 O O . LEU B 1 115 ? 57.786 73.789 1.537 1.00 50.93 115 LEU B O 1
ATOM 1995 N N . ILE B 1 116 ? 58.542 72.113 0.250 1.00 47.25 116 ILE B N 1
ATOM 1996 C CA . ILE B 1 116 ? 59.728 72.849 -0.159 1.00 43.67 116 ILE B CA 1
ATOM 1997 C C . ILE B 1 116 ? 59.336 74.164 -0.799 1.00 46.10 116 ILE B C 1
ATOM 1998 O O . ILE B 1 116 ? 59.791 75.215 -0.366 1.00 48.03 116 ILE B O 1
ATOM 2003 N N . GLN B 1 117 ? 58.492 74.113 -1.826 1.00 48.12 117 GLN B N 1
ATOM 2004 C CA . GLN B 1 117 ? 58.046 75.327 -2.512 1.00 50.05 117 GLN B CA 1
ATOM 2005 C C . GLN B 1 117 ? 57.371 76.283 -1.533 1.00 50.33 117 GLN B C 1
ATOM 2006 O O . GLN B 1 117 ? 57.571 77.501 -1.580 1.00 49.97 117 GLN B O 1
ATOM 2012 N N . ALA B 1 118 ? 56.556 75.715 -0.652 1.00 49.27 118 ALA B N 1
ATOM 2013 C CA . ALA B 1 118 ? 55.851 76.488 0.363 1.00 48.31 118 ALA B CA 1
ATOM 2014 C C . ALA B 1 118 ? 56.851 77.246 1.246 1.00 48.10 118 ALA B C 1
ATOM 2015 O O . ALA B 1 118 ? 56.764 78.465 1.399 1.00 48.71 118 ALA B O 1
ATOM 2017 N N . PHE B 1 119 ? 57.796 76.496 1.814 1.00 47.59 119 PHE B N 1
ATOM 2018 C CA . PHE B 1 119 ? 58.847 77.015 2.690 1.00 46.38 119 PHE B CA 1
ATOM 2019 C C . PHE B 1 119 ? 59.732 78.047 2.006 1.00 46.94 119 PHE B C 1
ATOM 2020 O O . PHE B 1 119 ? 59.991 79.116 2.550 1.00 46.46 119 PHE B O 1
ATOM 2028 N N . GLY B 1 120 ? 60.202 77.724 0.812 1.00 47.95 120 GLY B N 1
ATOM 2029 C CA . GLY B 1 120 ? 61.062 78.654 0.110 1.00 51.83 120 GLY B CA 1
ATOM 2030 C C . GLY B 1 120 ? 60.351 79.942 -0.241 1.00 54.24 120 GLY B C 1
ATOM 2031 O O . GLY B 1 120 ? 60.965 81.004 -0.359 1.00 53.71 120 GLY B O 1
ATOM 2032 N N . THR B 1 121 ? 59.041 79.844 -0.406 1.00 56.36 121 THR B N 1
ATOM 2033 C CA . THR B 1 121 ? 58.245 80.998 -0.757 1.00 57.53 121 THR B CA 1
ATOM 2034 C C . THR B 1 121 ? 58.084 81.956 0.403 1.00 59.76 121 THR B C 1
ATOM 2035 O O . THR B 1 121 ? 58.360 83.145 0.260 1.00 60.89 121 THR B O 1
ATOM 2039 N N . GLU B 1 122 ? 57.641 81.460 1.552 1.00 61.75 122 GLU B N 1
ATOM 2040 C CA . GLU B 1 122 ? 57.486 82.346 2.689 1.00 63.83 122 GLU B CA 1
ATOM 2041 C C . GLU B 1 122 ? 58.787 83.107 2.859 1.00 63.64 122 GLU B C 1
ATOM 2042 O O . GLU B 1 122 ? 58.776 84.290 3.185 1.00 65.71 122 GLU B O 1
ATOM 2048 N N . ARG B 1 123 ? 59.909 82.427 2.620 1.00 63.10 123 ARG B N 1
ATOM 2049 C CA . ARG B 1 123 ? 61.236 83.041 2.747 1.00 61.17 123 ARG B CA 1
ATOM 2050 C C . ARG B 1 123 ? 61.690 83.771 1.483 1.00 61.43 123 ARG B C 1
ATOM 2051 O O . ARG B 1 123 ? 62.841 84.198 1.387 1.00 63.93 123 ARG B O 1
ATOM 2059 N N . GLY B 1 124 ? 60.775 83.925 0.527 1.00 59.83 124 GLY B N 1
ATOM 2060 C CA . GLY B 1 124 ? 61.082 84.610 -0.717 1.00 56.56 124 GLY B CA 1
ATOM 2061 C C . GLY B 1 124 ? 62.303 84.099 -1.457 1.00 54.80 124 GLY B C 1
ATOM 2062 O O . GLY B 1 124 ? 63.205 84.864 -1.776 1.00 54.02 124 GLY B O 1
ATOM 2063 N N . VAL B 1 125 ? 62.338 82.803 -1.732 1.00 54.55 125 VAL B N 1
ATOM 2064 C CA . VAL B 1 125 ? 63.455 82.203 -2.452 1.00 55.26 125 VAL B CA 1
ATOM 2065 C C . VAL B 1 125 ? 63.263 82.468 -3.945 1.00 59.02 125 VAL B C 1
ATOM 2066 O O . VAL B 1 125 ? 62.126 82.614 -4.397 1.00 61.28 125 VAL B O 1
ATOM 2070 N N . LYS B 1 126 ? 64.357 82.552 -4.707 1.00 60.72 126 LYS B N 1
ATOM 2071 C CA . LYS B 1 126 ? 64.270 82.779 -6.157 1.00 60.74 126 LYS B CA 1
ATOM 2072 C C . LYS B 1 126 ? 64.399 81.427 -6.850 1.00 61.14 126 LYS B C 1
ATOM 2073 O O . LYS B 1 126 ? 65.505 80.959 -7.121 1.00 61.34 126 LYS B O 1
ATOM 2079 N N . TRP B 1 127 ? 63.272 80.797 -7.142 1.00 61.40 127 TRP B N 1
ATOM 2080 C CA . TRP B 1 127 ? 63.314 79.490 -7.759 1.00 62.51 127 TRP B CA 1
ATOM 2081 C C . TRP B 1 127 ? 63.925 79.544 -9.144 1.00 65.28 127 TRP B C 1
ATOM 2082 O O . TRP B 1 127 ? 63.611 80.427 -9.933 1.00 67.32 127 TRP B O 1
ATOM 2093 N N . SER B 1 128 ? 64.816 78.604 -9.432 1.00 68.39 128 SER B N 1
ATOM 2094 C CA . SER B 1 128 ? 65.445 78.544 -10.743 1.00 70.45 128 SER B CA 1
ATOM 2095 C C . SER B 1 128 ? 64.376 78.084 -11.730 1.00 73.68 128 SER B C 1
ATOM 2096 O O . SER B 1 128 ? 63.192 78.054 -11.391 1.00 74.19 128 SER B O 1
ATOM 2099 N N . ASP B 1 129 ? 64.776 77.738 -12.950 1.00 76.81 129 ASP B N 1
ATOM 2100 C CA . ASP B 1 129 ? 63.798 77.281 -13.932 1.00 78.10 129 ASP B CA 1
ATOM 2101 C C . ASP B 1 129 ? 63.551 75.797 -13.747 1.00 77.34 129 ASP B C 1
ATOM 2102 O O . ASP B 1 129 ? 62.405 75.344 -13.739 1.00 76.58 129 ASP B O 1
ATOM 2107 N N . GLU B 1 130 ? 64.633 75.045 -13.586 1.00 76.70 130 GLU B N 1
ATOM 2108 C CA . GLU B 1 130 ? 64.515 73.615 -13.378 1.00 77.56 130 GLU B CA 1
ATOM 2109 C C . GLU B 1 130 ? 63.618 73.380 -12.152 1.00 78.07 130 GLU B C 1
ATOM 2110 O O . GLU B 1 130 ? 63.065 72.291 -11.956 1.00 77.58 130 GLU B O 1
ATOM 2116 N N . ALA B 1 131 ? 63.471 74.416 -11.334 1.00 78.35 131 ALA B N 1
ATOM 2117 C CA . ALA B 1 131 ? 62.649 74.334 -10.134 1.00 79.21 131 ALA B CA 1
ATOM 2118 C C . ALA B 1 131 ? 61.195 74.711 -10.430 1.00 80.70 131 ALA B C 1
ATOM 2119 O O . ALA B 1 131 ? 60.265 74.202 -9.796 1.00 80.11 131 ALA B O 1
ATOM 2121 N N . ARG B 1 132 ? 61.002 75.607 -11.393 1.00 82.39 132 ARG B N 1
ATOM 2122 C CA . ARG B 1 132 ? 59.660 76.039 -11.755 1.00 84.28 132 ARG B CA 1
ATOM 2123 C C . ARG B 1 132 ? 59.037 75.042 -12.734 1.00 86.43 132 ARG B C 1
ATOM 2124 O O . ARG B 1 132 ? 57.965 75.300 -13.281 1.00 87.20 132 ARG B O 1
ATOM 2126 N N . LEU B 1 133 ? 59.715 73.905 -12.933 1.00 88.73 133 LEU B N 1
ATOM 2127 C CA . LEU B 1 133 ? 59.269 72.825 -13.836 1.00 90.33 133 LEU B CA 1
ATOM 2128 C C . LEU B 1 133 ? 57.825 72.392 -13.542 1.00 91.69 133 LEU B C 1
ATOM 2129 O O . LEU B 1 133 ? 57.608 71.196 -13.250 1.00 92.14 133 LEU B O 1
#

Secondary structure (DSSP, 8-state):
---EEEEESSHHHHHHHHHHHHT----SSS-EEEEEEE-SS-HHHHHHHHHHHHHHHHH--BTTB---HHHHHHHHHHHHSPPEEEE-SSSSSEEEEPPPTTT--HHHHHHHHHHHHHHHHHTTPPPHHHHHHHHHHHHH-/--EE--EE-SHHHHHHHHHHHHT----SSS-EEEEEEE--HHHHHHHHHHHHHHHHHHH--BTTB---HHHHHHHHHHHHSPPEEEE-TTSSSEEEEPPPSTT--HHHHHHHHHHHHHHHHHTT----TTT--